Protein AF-A0A7R9MEZ9-F1 (afdb_monomer)

Solvent-accessible surface area (backbone atoms only — not comparable to full-atom values): 17225 Å² total; per-residue (Å²): 57,46,77,60,35,52,43,79,45,82,40,63,26,49,87,88,75,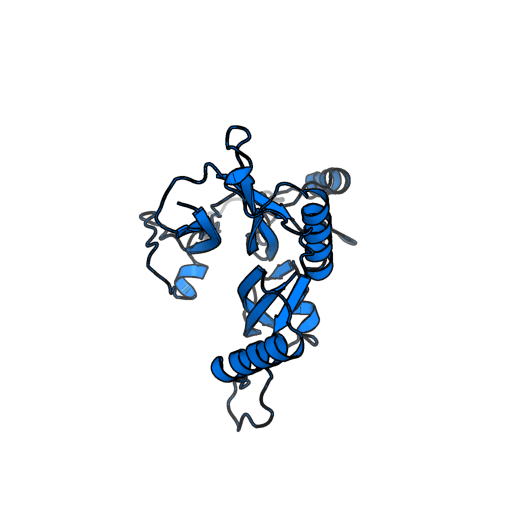70,56,73,69,88,81,64,87,77,77,55,71,68,53,58,71,76,26,28,40,33,53,44,79,49,77,43,61,45,90,62,71,75,64,59,58,46,81,45,78,48,77,50,71,53,48,79,73,49,75,93,44,100,85,54,81,71,39,56,36,38,41,67,59,50,43,47,54,52,18,53,53,52,37,72,52,52,86,59,64,39,85,28,24,61,43,79,45,78,40,68,40,61,59,84,58,49,77,66,54,48,63,58,33,70,76,61,80,59,67,72,56,70,82,84,56,47,64,46,81,65,81,76,78,72,77,76,83,69,91,69,96,68,91,84,77,88,85,78,79,79,83,83,66,58,67,45,37,26,41,39,27,45,36,38,32,33,36,33,71,43,89,90,56,70,73,89,77,54,80,83,82,72,73,70,55,47,54,43,76,51,77,49,69,63,53,75,50,92,76,54,78,88,55,101,55,91,40,56,57,52,71,72,56,50,50,52,51,51,52,52,50,39,70,74,66,67,61,46,76,61,34,70,44,79,49,78,46,77,43,48,79,84,59,91,49,70,67,58,57,70,32,44,23,69,42,72,68,73,75,88,64,60,51,79,44,72,32,39,41,38,29,28,84

Nearest PDB structures (foldseek):
  7ahi-assembly1_5K  TM=1.664E-01  e=7.975E+00  Salmonella enterica subsp. enterica serovar Typhimurium str. LT2

Foldseek 3Di:
DAWQAKDWDKFFADPPPRDTDPPDPDDDPVSVVQGKIFIDIDIDGDPDDDQQKDKDKDKQFWFFDDDPDPPDDTATAWQQRSQQVVLVVLLVPPPFKAWREKDKDWAFQAPPCPPVNVVVCNVVSDDSDDPPDRIDDPPPPPPPPPDDPDDDDDDPDDPPCGGFKIFMIMMTMIIGGDPPDPPVPDDPDDDRDRKDKDKQFFDFDPCPPPDPDTDTDDPVVSVVVVVVVCVVPVWAFSYKDKDKWWDAPPDPDPPCRNGDRMDTPPDPHTDITIMMMTITD

pLDDT: mean 82.74, std 14.93, range [47.31, 98.44]

Radius of gyration: 22.06 Å; Cα contacts (8 Å, |Δi|>4): 437; chains: 1; bounding box: 47×53×74 Å

Structure (mmCIF, N/CA/C/O backbone):
data_AF-A0A7R9MEZ9-F1
#
_entry.id   AF-A0A7R9MEZ9-F1
#
loop_
_atom_site.group_PDB
_atom_site.id
_atom_site.type_symbol
_atom_site.label_atom_id
_atom_site.label_alt_id
_atom_site.label_comp_id
_atom_site.label_asym_id
_atom_site.label_entity_id
_atom_site.label_seq_id
_atom_site.pdbx_PDB_ins_code
_atom_site.Cartn_x
_atom_site.Cartn_y
_atom_site.Cartn_z
_atom_site.occupancy
_atom_site.B_iso_or_equiv
_atom_site.auth_seq_id
_atom_site.auth_comp_id
_atom_site.auth_asym_id
_atom_site.auth_atom_id
_atom_site.pdbx_PDB_model_num
ATOM 1 N N . GLY A 1 1 ? -22.963 -1.885 12.054 1.00 86.81 1 GLY A N 1
ATOM 2 C CA . GLY A 1 1 ? -21.886 -2.737 12.571 1.00 86.81 1 GLY A CA 1
ATOM 3 C C . GLY A 1 1 ? -20.573 -1.989 12.654 1.00 86.81 1 GLY A C 1
ATOM 4 O O . GLY A 1 1 ? -20.500 -0.864 12.167 1.00 86.81 1 GLY A O 1
ATOM 5 N N . ARG A 1 2 ? -19.564 -2.596 13.284 1.00 90.12 2 ARG A N 1
ATOM 6 C CA . ARG A 1 2 ? -18.228 -2.017 13.494 1.00 90.12 2 ARG A CA 1
ATOM 7 C C . ARG A 1 2 ? -17.355 -2.228 12.260 1.00 90.12 2 ARG A C 1
ATOM 9 O O . ARG A 1 2 ? -17.231 -3.360 11.803 1.00 90.12 2 ARG A O 1
ATOM 16 N N . VAL A 1 3 ? -16.711 -1.176 11.754 1.00 94.31 3 VAL A N 1
ATOM 17 C CA . VAL A 1 3 ? -15.758 -1.310 10.634 1.00 94.31 3 VAL A CA 1
ATOM 18 C C . VAL A 1 3 ? -14.508 -2.046 11.116 1.00 94.31 3 VAL A C 1
ATOM 20 O O . VAL A 1 3 ? -13.916 -1.654 12.114 1.00 94.31 3 VAL A O 1
ATOM 23 N N . LEU A 1 4 ? -14.086 -3.101 10.439 1.00 94.19 4 LEU A N 1
ATOM 24 C CA . LEU A 1 4 ? -12.884 -3.866 10.774 1.00 94.19 4 LEU A CA 1
ATOM 25 C C . LEU A 1 4 ? -11.659 -3.335 10.038 1.00 94.19 4 LEU A C 1
ATOM 27 O O . LEU A 1 4 ? -10.639 -3.074 10.664 1.00 94.19 4 LEU A O 1
ATOM 31 N N . SER A 1 5 ? -11.791 -3.156 8.727 1.00 96.38 5 SER A N 1
ATOM 32 C CA . SER A 1 5 ? -10.719 -2.740 7.826 1.00 96.38 5 SER A CA 1
ATOM 33 C C . SER A 1 5 ? -11.318 -2.051 6.602 1.00 96.38 5 SER A C 1
ATOM 35 O O . SER A 1 5 ? -12.484 -2.275 6.260 1.00 96.38 5 SER A O 1
ATOM 37 N N . VAL A 1 6 ? -10.514 -1.224 5.939 1.00 96.81 6 VAL A N 1
ATOM 38 C CA . VAL A 1 6 ? -10.843 -0.605 4.653 1.00 96.81 6 VAL A CA 1
ATOM 39 C C . VAL A 1 6 ? -9.677 -0.822 3.703 1.00 96.81 6 VAL A C 1
ATOM 41 O O . VAL A 1 6 ? -8.536 -0.550 4.051 1.00 96.81 6 VAL A O 1
ATOM 44 N N . GLU A 1 7 ? -9.942 -1.283 2.494 1.00 95.06 7 GLU A N 1
ATOM 45 C CA . GLU A 1 7 ? -8.913 -1.487 1.476 1.00 95.06 7 GLU A CA 1
ATOM 46 C C . GLU A 1 7 ? -9.190 -0.587 0.278 1.00 95.06 7 GLU A C 1
ATOM 48 O O . GLU A 1 7 ? -10.335 -0.453 -0.154 1.00 95.06 7 GLU A O 1
ATOM 53 N N . THR A 1 8 ? -8.140 0.028 -0.265 1.00 94.12 8 THR A N 1
ATOM 54 C CA . THR A 1 8 ? -8.208 0.709 -1.562 1.00 94.12 8 THR A CA 1
ATOM 55 C C . THR A 1 8 ? -7.727 -0.253 -2.636 1.00 94.12 8 THR A C 1
AT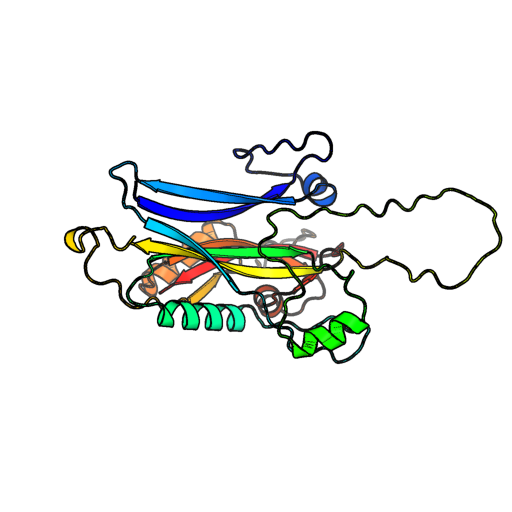OM 57 O O . THR A 1 8 ? -6.576 -0.680 -2.599 1.00 94.12 8 THR A O 1
ATOM 60 N N . VAL A 1 9 ? -8.599 -0.595 -3.584 1.00 91.69 9 VAL A N 1
ATOM 61 C CA . VAL A 1 9 ? -8.308 -1.591 -4.624 1.00 91.69 9 VAL A CA 1
ATOM 62 C C . VAL A 1 9 ? -8.355 -0.926 -6.002 1.00 91.69 9 VAL A C 1
ATOM 64 O O . VAL A 1 9 ? -9.389 -0.349 -6.346 1.00 91.69 9 VAL A O 1
ATOM 67 N N . PRO A 1 10 ? -7.270 -0.982 -6.796 1.00 89.62 10 PRO A N 1
ATOM 68 C CA . PRO A 1 10 ? -7.300 -0.565 -8.193 1.00 89.62 10 PRO A CA 1
ATOM 69 C C . PRO A 1 10 ? -8.041 -1.602 -9.045 1.00 89.62 10 PRO A C 1
ATOM 71 O O . PRO A 1 10 ? -7.698 -2.782 -9.015 1.00 89.62 10 PRO A O 1
ATOM 74 N N . ILE A 1 11 ? -9.011 -1.158 -9.841 1.00 89.94 11 ILE A N 1
ATOM 75 C CA . ILE A 1 11 ? -9.760 -1.985 -10.790 1.00 89.94 11 ILE A CA 1
ATOM 76 C C . ILE A 1 11 ? -9.668 -1.358 -12.189 1.00 89.94 11 ILE A C 1
ATOM 78 O O . ILE A 1 11 ? -9.993 -0.176 -12.346 1.00 89.94 11 ILE A O 1
ATOM 82 N N . PRO A 1 12 ? -9.223 -2.110 -13.214 1.00 87.62 12 PRO A N 1
ATOM 83 C CA . PRO A 1 12 ? -9.308 -1.656 -14.593 1.00 87.62 12 PRO A CA 1
ATOM 84 C C . PRO A 1 12 ? -10.768 -1.603 -15.042 1.00 87.62 12 PRO A C 1
ATOM 86 O O . PRO A 1 12 ? -11.551 -2.510 -14.774 1.00 87.62 12 PRO A O 1
ATOM 89 N N . VAL A 1 13 ? -11.119 -0.547 -15.762 1.00 87.62 13 VAL A N 1
ATOM 90 C CA . VAL A 1 13 ? -12.465 -0.306 -16.277 1.00 87.62 13 VAL A CA 1
ATOM 91 C C . VAL A 1 13 ? -12.468 -0.484 -17.785 1.00 87.62 13 VAL A C 1
ATOM 93 O O . VAL A 1 13 ? -11.689 0.153 -18.494 1.00 87.62 13 VAL A O 1
ATOM 96 N N . GLU A 1 14 ? -13.365 -1.328 -18.282 1.00 82.06 14 GLU A N 1
ATOM 97 C CA . GLU A 1 14 ? -13.564 -1.523 -19.715 1.00 82.06 14 GLU A CA 1
ATOM 98 C C . GLU A 1 14 ? -13.953 -0.198 -20.398 1.00 82.06 14 GLU A C 1
ATOM 100 O O . GLU A 1 14 ? -14.965 0.428 -20.071 1.00 82.06 14 GLU A O 1
ATOM 105 N N . CYS A 1 15 ? -13.144 0.233 -21.375 1.00 71.56 15 CYS A N 1
ATOM 106 C CA . CYS A 1 15 ? -13.249 1.553 -22.011 1.00 71.56 15 CYS A CA 1
ATOM 107 C C . CYS A 1 15 ? -14.615 1.851 -22.656 1.00 71.56 15 CYS A C 1
ATOM 109 O O . CYS A 1 15 ? -14.957 3.019 -22.836 1.00 71.56 15 CYS A O 1
ATOM 111 N N . ASN A 1 16 ? -15.390 0.820 -23.006 1.00 78.88 16 ASN A N 1
ATOM 112 C CA . ASN A 1 16 ? -16.612 0.972 -23.799 1.00 78.88 16 ASN A CA 1
ATOM 113 C C . ASN A 1 16 ? -17.906 0.993 -22.973 1.00 78.88 16 ASN A C 1
ATOM 115 O O . ASN A 1 16 ? -18.894 1.563 -23.430 1.00 78.88 16 ASN A O 1
ATOM 119 N N . ASN A 1 17 ? -17.936 0.379 -21.789 1.00 82.44 17 ASN A N 1
ATOM 120 C CA . ASN A 1 17 ? -19.170 0.199 -21.009 1.00 82.44 17 ASN A CA 1
ATOM 121 C C . ASN A 1 17 ? -19.063 0.694 -19.560 1.00 82.44 17 ASN A C 1
ATOM 123 O O . ASN A 1 17 ? -20.083 0.739 -18.876 1.00 82.44 17 ASN A O 1
ATOM 127 N N . TRP A 1 18 ? -17.866 1.076 -19.100 1.00 82.62 18 TRP A N 1
ATOM 128 C CA . TRP A 1 18 ? -17.624 1.506 -17.723 1.00 82.62 18 TRP A CA 1
ATOM 129 C C . TRP A 1 18 ? -18.103 0.505 -16.661 1.00 82.62 18 TRP A C 1
ATOM 131 O O . TRP A 1 18 ? -18.368 0.889 -15.520 1.00 82.62 18 TRP A O 1
ATOM 141 N N . SER A 1 19 ? -18.226 -0.778 -17.015 1.00 85.38 19 SER A N 1
ATOM 142 C CA . SER A 1 19 ? -18.633 -1.798 -16.059 1.00 85.38 19 SER A CA 1
ATOM 143 C C . SER A 1 19 ? -17.464 -2.158 -15.153 1.00 85.38 19 SER A C 1
ATOM 145 O O . SER A 1 19 ? -16.350 -2.397 -15.620 1.00 85.38 19 SER A O 1
ATOM 147 N N . VAL A 1 20 ? -17.739 -2.207 -13.854 1.00 83.56 20 VAL A N 1
ATOM 148 C CA . VAL A 1 20 ? -16.797 -2.629 -12.819 1.00 83.56 20 VAL A CA 1
ATOM 149 C C . VAL A 1 20 ? -17.354 -3.899 -12.196 1.00 83.56 20 VAL A C 1
ATOM 151 O O . VAL A 1 20 ? -18.405 -3.855 -11.557 1.00 83.56 20 VAL A O 1
ATOM 154 N N . ASP A 1 21 ? -16.661 -5.019 -12.377 1.00 85.94 21 ASP A N 1
ATOM 155 C CA . ASP A 1 21 ? -16.929 -6.238 -11.617 1.00 85.94 21 ASP A CA 1
ATOM 156 C C . ASP A 1 21 ? -16.139 -6.179 -10.301 1.00 85.94 21 ASP A C 1
ATOM 158 O O . ASP A 1 21 ? -14.910 -6.266 -10.287 1.00 85.94 21 ASP A O 1
ATOM 162 N N . THR A 1 22 ? -16.841 -5.976 -9.183 1.00 84.69 22 THR A N 1
ATOM 163 C CA . THR A 1 22 ? -16.229 -5.854 -7.849 1.00 84.69 22 THR A CA 1
ATOM 164 C C . THR A 1 22 ? -15.797 -7.192 -7.249 1.00 84.69 22 THR A C 1
ATOM 166 O O . THR A 1 22 ? -15.030 -7.201 -6.278 1.00 84.69 22 THR A O 1
ATOM 169 N N . GLU A 1 23 ? -16.278 -8.301 -7.816 1.00 83.88 23 GLU A N 1
ATOM 170 C CA . GLU A 1 23 ? -15.948 -9.669 -7.405 1.00 83.88 23 GLU A CA 1
ATOM 171 C C . GLU A 1 23 ? -14.785 -10.245 -8.226 1.00 83.88 23 GLU A C 1
ATOM 173 O O . GLU A 1 23 ? -14.130 -11.206 -7.807 1.00 83.88 23 GLU A O 1
ATOM 178 N N . GLN A 1 24 ? -14.470 -9.633 -9.371 1.00 81.12 24 GLN A N 1
ATOM 179 C CA . GLN A 1 24 ? -13.307 -9.996 -10.164 1.00 81.12 24 GLN A CA 1
ATOM 180 C C . GLN A 1 24 ? -12.014 -9.698 -9.393 1.00 81.12 24 GLN A C 1
ATOM 182 O O . GLN A 1 24 ? -11.733 -8.575 -8.979 1.00 81.12 24 GLN A O 1
ATOM 187 N N . SER A 1 25 ? -11.202 -10.738 -9.209 1.00 71.81 25 SER A N 1
ATOM 188 C CA . SER A 1 25 ? -9.938 -10.691 -8.458 1.0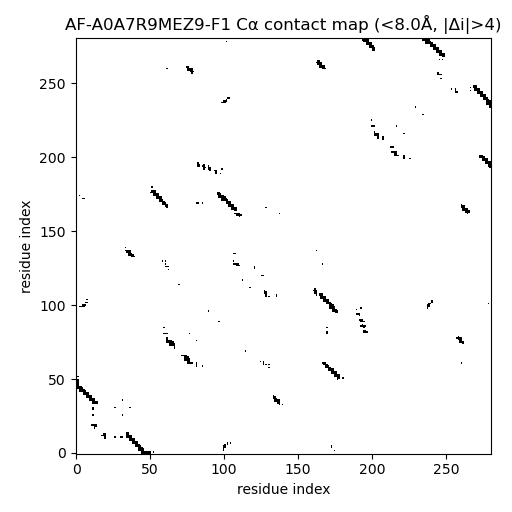0 71.81 25 SER A CA 1
ATOM 189 C C . SER A 1 25 ? -8.698 -10.869 -9.335 1.00 71.81 25 SER A C 1
ATOM 191 O O . SER A 1 25 ? -7.580 -10.919 -8.822 1.00 71.81 25 SER A O 1
ATOM 193 N N . TYR A 1 26 ? -8.878 -10.974 -10.653 1.00 80.44 26 TYR A N 1
ATOM 194 C CA . TYR A 1 26 ? -7.789 -11.120 -11.610 1.00 80.44 26 TYR A CA 1
ATOM 195 C C . TYR A 1 26 ? -8.046 -10.279 -12.856 1.00 80.44 26 TYR A C 1
ATOM 197 O O . TYR A 1 26 ? -9.170 -10.189 -13.346 1.00 80.44 26 TYR A O 1
ATOM 205 N N . TRP A 1 27 ? -6.971 -9.736 -13.416 1.00 77.44 27 TRP A N 1
ATOM 206 C CA . TRP A 1 27 ? -6.995 -9.020 -14.685 1.00 77.44 27 TRP A CA 1
ATOM 207 C C . TRP A 1 27 ? -5.764 -9.412 -15.487 1.00 77.44 27 TRP A C 1
ATOM 209 O O . TRP A 1 27 ? -4.707 -9.668 -14.911 1.00 77.44 27 TRP A O 1
ATOM 219 N N . SER A 1 28 ? -5.894 -9.478 -16.811 1.00 77.88 28 SER A N 1
ATOM 220 C CA . SER A 1 28 ? -4.718 -9.669 -17.660 1.00 77.88 28 SER A CA 1
ATOM 221 C C . SER A 1 28 ? -3.885 -8.386 -17.708 1.00 77.88 28 SER A C 1
ATOM 223 O O . SER A 1 28 ? -4.430 -7.279 -17.666 1.00 77.88 28 SER A O 1
ATOM 225 N N . ASP A 1 29 ? -2.567 -8.522 -17.855 1.00 73.69 29 ASP A N 1
ATOM 226 C CA . ASP A 1 29 ? -1.664 -7.375 -18.019 1.00 73.69 29 ASP A CA 1
ATOM 227 C C . ASP A 1 29 ? -2.064 -6.501 -19.215 1.00 73.69 29 ASP A C 1
ATOM 229 O O . ASP A 1 29 ? -1.912 -5.281 -19.193 1.00 73.69 29 ASP A O 1
ATOM 233 N N . GLU A 1 30 ? -2.601 -7.117 -20.269 1.00 74.69 30 GLU A N 1
ATOM 234 C CA . GLU A 1 30 ? -3.102 -6.412 -21.446 1.00 74.69 30 GLU A CA 1
ATOM 235 C C . GLU A 1 30 ? -4.329 -5.552 -21.117 1.00 74.69 30 GLU A C 1
ATOM 237 O O . GLU A 1 30 ? -4.402 -4.399 -21.547 1.00 74.69 30 GLU A O 1
ATOM 242 N N . HIS A 1 31 ? -5.242 -6.059 -20.277 1.00 69.12 31 HIS A N 1
ATOM 243 C CA . HIS A 1 31 ? -6.373 -5.272 -19.784 1.00 69.12 31 HIS A CA 1
ATOM 244 C C . HIS A 1 31 ? -5.895 -4.088 -18.939 1.00 69.12 31 HIS A C 1
ATOM 246 O O . HIS A 1 31 ? -6.362 -2.974 -19.143 1.00 69.12 31 HIS A O 1
ATOM 252 N N . GLN A 1 32 ? -4.917 -4.271 -18.049 1.00 71.44 32 GLN A N 1
ATOM 253 C CA . GLN A 1 32 ? -4.374 -3.152 -17.266 1.00 71.44 32 GLN A CA 1
ATOM 254 C C . GLN A 1 32 ? -3.651 -2.111 -18.132 1.00 71.44 32 GLN A C 1
ATOM 256 O O . GLN A 1 32 ? -3.651 -0.919 -17.821 1.00 71.44 32 GLN A O 1
ATOM 261 N N . LYS A 1 33 ? -3.013 -2.537 -19.229 1.00 72.19 33 LYS A N 1
ATOM 262 C CA . LYS A 1 33 ? -2.247 -1.634 -20.095 1.00 72.19 33 LYS A CA 1
ATOM 263 C C . LYS A 1 33 ? -3.122 -0.690 -20.907 1.00 72.19 33 LYS A C 1
ATOM 265 O O . LYS A 1 33 ? -2.654 0.415 -21.165 1.00 72.19 33 LYS A O 1
ATOM 270 N N . ASN A 1 34 ? -4.330 -1.085 -21.288 1.00 72.81 34 ASN A N 1
ATOM 271 C CA . ASN A 1 34 ? -5.147 -0.309 -22.229 1.00 72.81 34 ASN A CA 1
ATOM 272 C C . ASN A 1 34 ? -6.376 0.343 -21.594 1.00 72.81 34 ASN A C 1
ATOM 274 O O . ASN A 1 34 ? -7.019 1.169 -22.242 1.00 72.81 34 ASN A O 1
ATOM 278 N N . ASN A 1 35 ? -6.685 -0.009 -20.347 1.00 79.69 35 ASN A N 1
ATOM 279 C CA . ASN A 1 35 ? -7.896 0.434 -19.678 1.00 79.69 35 ASN A CA 1
ATOM 280 C C . ASN A 1 35 ? -7.639 1.586 -18.710 1.00 79.69 35 ASN A C 1
ATOM 282 O O . ASN A 1 35 ? -6.544 1.770 -18.171 1.00 79.69 35 ASN A O 1
ATOM 286 N N . ASN A 1 36 ? -8.700 2.351 -18.470 1.00 86.06 36 ASN A N 1
ATOM 287 C CA . ASN A 1 36 ? -8.728 3.310 -17.379 1.00 86.06 36 ASN A CA 1
ATOM 288 C C . ASN A 1 36 ? -8.702 2.569 -16.043 1.00 86.06 36 ASN A C 1
ATOM 290 O O . ASN A 1 36 ? -9.172 1.438 -15.949 1.00 86.06 36 ASN A O 1
ATOM 294 N N . MET A 1 37 ? -8.195 3.217 -15.001 1.00 86.62 37 MET A N 1
ATOM 295 C CA . MET A 1 37 ? -8.161 2.638 -13.659 1.00 86.62 37 MET A CA 1
ATOM 296 C C . MET A 1 37 ? -9.102 3.411 -12.741 1.00 86.62 37 MET A C 1
ATOM 298 O O . MET A 1 37 ? -9.056 4.644 -12.689 1.00 86.62 37 MET A O 1
ATOM 302 N N . VAL A 1 38 ? -9.932 2.684 -11.994 1.00 90.25 38 VAL A N 1
ATOM 303 C CA . VAL A 1 38 ? -10.729 3.216 -10.887 1.00 90.25 38 VAL A CA 1
ATOM 304 C C . VAL A 1 38 ? -10.237 2.608 -9.584 1.00 90.25 38 VAL A C 1
ATOM 306 O O . VAL A 1 38 ? -9.957 1.419 -9.505 1.00 90.25 38 VAL A O 1
ATOM 309 N N . PHE A 1 39 ? -10.143 3.423 -8.544 1.00 91.44 39 PHE A N 1
ATOM 310 C CA . PHE A 1 39 ? -9.906 2.962 -7.188 1.00 91.44 39 PHE A CA 1
ATOM 311 C C . PHE A 1 39 ? -11.246 2.790 -6.487 1.00 91.44 39 PHE A C 1
ATOM 313 O O . PHE A 1 39 ? -12.031 3.734 -6.409 1.00 91.44 39 PHE A O 1
ATOM 320 N N . ILE A 1 40 ? -11.507 1.597 -5.962 1.00 93.06 40 ILE A N 1
ATOM 321 C CA . ILE A 1 40 ? -12.669 1.338 -5.110 1.00 93.06 40 ILE A CA 1
ATOM 322 C C . ILE A 1 40 ? -12.241 1.229 -3.648 1.00 93.06 40 ILE A C 1
ATOM 324 O O . ILE A 1 40 ? -11.085 0.924 -3.348 1.00 93.06 40 ILE A O 1
ATOM 328 N N . LEU A 1 41 ? -13.188 1.448 -2.737 1.00 94.62 41 LEU A N 1
ATOM 329 C CA . LEU A 1 41 ? -13.012 1.169 -1.315 1.00 94.62 41 LEU A CA 1
ATOM 330 C C . LEU A 1 41 ? -13.788 -0.093 -0.950 1.00 94.62 41 LEU A C 1
ATOM 332 O O . LEU A 1 41 ? -15.008 -0.137 -1.107 1.00 94.62 41 LEU A O 1
ATOM 336 N N . ARG A 1 42 ? -13.092 -1.102 -0.427 1.00 94.62 42 ARG A N 1
ATOM 337 C CA . ARG A 1 42 ? -13.708 -2.303 0.138 1.00 94.62 42 ARG A CA 1
ATOM 338 C C . ARG A 1 42 ? -13.729 -2.181 1.656 1.00 94.62 42 ARG A C 1
ATOM 340 O O . ARG A 1 42 ? -12.682 -2.046 2.281 1.00 94.62 42 ARG A O 1
ATOM 347 N N . ILE A 1 43 ? -14.923 -2.204 2.242 1.00 95.69 43 ILE A N 1
ATOM 348 C CA . ILE A 1 43 ? -15.126 -2.034 3.684 1.00 95.69 43 ILE A CA 1
ATOM 349 C C . ILE A 1 43 ? -15.520 -3.380 4.282 1.00 95.69 43 ILE A C 1
ATOM 351 O O . ILE A 1 43 ? -16.567 -3.932 3.950 1.00 95.69 43 ILE A O 1
ATOM 355 N N . TYR A 1 44 ? -14.705 -3.879 5.204 1.00 95.75 44 TYR A N 1
ATOM 356 C CA . TYR A 1 44 ? -15.010 -5.074 5.985 1.00 95.75 44 TYR A CA 1
ATOM 357 C C . TYR A 1 44 ? -15.597 -4.638 7.321 1.00 95.75 44 TYR A C 1
ATOM 359 O O . TYR A 1 44 ? -15.050 -3.745 7.968 1.00 95.75 44 TYR A O 1
ATOM 367 N N . PHE A 1 45 ? -16.701 -5.242 7.753 1.00 95.62 45 PHE A N 1
ATOM 368 C CA . PHE A 1 45 ? -17.372 -4.863 8.994 1.00 95.62 45 PHE A CA 1
ATOM 369 C C . PHE A 1 45 ? -18.057 -6.055 9.663 1.00 95.62 45 PHE A C 1
ATOM 371 O O . PHE A 1 45 ? -18.416 -7.035 9.015 1.00 95.62 45 PHE A O 1
ATOM 378 N N . GLU A 1 46 ? -18.256 -5.953 10.974 1.00 93.81 46 GLU A N 1
ATOM 379 C CA . GLU A 1 46 ? -19.013 -6.934 11.754 1.00 93.81 46 GLU A CA 1
ATOM 380 C C . GLU A 1 46 ? -20.503 -6.603 11.713 1.00 93.81 46 GLU A C 1
ATOM 382 O O . GLU A 1 46 ? -20.901 -5.456 11.948 1.00 93.81 46 GLU A O 1
ATOM 387 N N . TYR A 1 47 ? -21.347 -7.606 11.470 1.00 94.88 47 TYR A N 1
ATOM 388 C CA . TYR A 1 47 ? -22.791 -7.461 11.639 1.00 94.88 47 TYR A CA 1
ATOM 389 C C . TYR A 1 47 ? -23.137 -7.221 13.112 1.00 94.88 47 TYR A C 1
ATOM 391 O O . TYR A 1 47 ? -22.604 -7.869 14.007 1.00 94.88 47 TYR A O 1
ATOM 399 N N . GLY A 1 48 ? -24.042 -6.278 13.363 1.00 91.31 48 GLY A N 1
ATOM 400 C CA . GLY A 1 48 ? -24.455 -5.899 14.711 1.00 91.31 48 GLY A CA 1
ATOM 401 C C . GLY A 1 48 ? -24.851 -4.430 14.800 1.00 91.31 48 GLY A C 1
ATOM 402 O O . GLY A 1 48 ? -25.009 -3.749 13.778 1.00 91.31 48 GLY A O 1
ATOM 403 N N . ASN A 1 49 ? -24.975 -3.942 16.035 1.00 88.62 49 ASN A N 1
ATOM 404 C CA . ASN A 1 49 ? -25.381 -2.569 16.326 1.00 88.62 49 ASN A CA 1
ATOM 405 C C . ASN A 1 49 ? -24.478 -1.540 15.623 1.00 88.62 49 ASN A C 1
ATOM 407 O O . ASN A 1 49 ? -23.286 -1.754 15.379 1.00 88.62 49 ASN A O 1
ATOM 411 N N . THR A 1 50 ? -25.067 -0.409 15.250 1.00 86.31 50 THR A N 1
ATOM 412 C CA . THR A 1 50 ? -24.344 0.694 14.611 1.00 86.31 50 THR A CA 1
ATOM 413 C C . THR A 1 50 ? -23.435 1.373 15.628 1.00 86.31 50 THR A C 1
ATOM 415 O O . THR A 1 50 ? -23.917 1.890 16.629 1.00 86.31 50 THR A O 1
ATOM 418 N N . THR A 1 51 ? -22.129 1.408 15.352 1.00 84.75 51 THR A N 1
ATOM 419 C CA . THR A 1 51 ? -21.119 2.013 16.237 1.00 84.75 51 THR A CA 1
ATOM 420 C C . THR A 1 51 ? -21.014 3.533 16.100 1.00 84.75 51 THR A C 1
ATOM 422 O O . THR A 1 51 ? -20.248 4.144 16.834 1.00 84.75 51 THR A O 1
ATOM 425 N N . ARG A 1 52 ? -21.789 4.146 15.184 1.00 88.50 52 ARG A N 1
ATOM 426 C CA . ARG A 1 52 ? -21.766 5.589 14.858 1.00 88.50 52 ARG A CA 1
ATOM 427 C C . ARG A 1 52 ? -20.332 6.121 14.741 1.00 88.50 52 ARG A C 1
ATOM 429 O O . ARG A 1 52 ? -19.969 7.128 15.337 1.00 88.50 52 ARG A O 1
ATOM 436 N N . GLU A 1 53 ? -19.505 5.394 14.000 1.00 89.69 53 GLU A N 1
ATOM 437 C CA . GLU A 1 53 ? -18.139 5.803 13.691 1.00 89.69 53 GLU A CA 1
ATOM 438 C C . GLU A 1 53 ? -18.124 6.544 12.352 1.00 89.69 53 GLU A C 1
ATOM 440 O O . GLU A 1 53 ? -18.773 6.125 11.391 1.00 89.69 53 GLU A O 1
ATOM 445 N N . GLN A 1 54 ? -17.365 7.630 12.285 1.00 93.00 54 GLN A N 1
ATOM 446 C CA . GLN A 1 54 ? -17.048 8.326 11.051 1.00 93.00 54 GLN A CA 1
ATOM 447 C C . GLN A 1 54 ? -15.766 7.732 10.466 1.00 93.00 54 GLN A C 1
ATOM 449 O O . GLN A 1 54 ? -14.728 7.710 11.127 1.00 93.00 54 GLN A O 1
ATOM 454 N N . LEU A 1 55 ? -15.847 7.236 9.233 1.00 95.25 55 LEU A N 1
ATOM 455 C CA . LEU A 1 55 ? -14.681 6.796 8.476 1.00 95.25 55 LEU A CA 1
ATOM 456 C C . LEU A 1 55 ? -13.957 8.019 7.900 1.00 95.25 55 LEU A C 1
ATOM 458 O O . LEU A 1 55 ? -14.565 8.833 7.207 1.00 95.25 55 LEU A O 1
ATOM 462 N N . GLU A 1 56 ? -12.657 8.111 8.149 1.00 96.12 56 GLU A N 1
ATOM 463 C CA . GLU A 1 56 ? -11.759 9.117 7.589 1.00 96.12 56 GLU A CA 1
ATOM 464 C C . GLU A 1 56 ? -10.666 8.420 6.770 1.00 96.12 56 GLU A C 1
ATOM 466 O O . GLU A 1 56 ? -10.112 7.396 7.179 1.00 96.12 56 GLU A O 1
ATOM 471 N N . ILE A 1 57 ? -10.369 8.980 5.597 1.00 96.75 57 ILE A N 1
ATOM 472 C CA . ILE A 1 57 ? -9.302 8.526 4.702 1.00 96.75 57 ILE A CA 1
ATOM 473 C C . ILE A 1 57 ? -8.274 9.647 4.602 1.00 96.75 57 ILE A C 1
ATOM 475 O O . ILE A 1 57 ? -8.623 10.774 4.251 1.00 96.75 57 ILE A O 1
ATOM 479 N N . ILE A 1 58 ? -7.021 9.335 4.921 1.00 97.31 58 ILE A N 1
ATOM 480 C CA . ILE A 1 58 ? -5.934 10.309 5.022 1.00 97.31 58 ILE A CA 1
ATOM 481 C C . ILE A 1 58 ? -4.795 9.873 4.110 1.00 97.31 58 ILE A C 1
ATOM 483 O O . ILE A 1 58 ? -4.253 8.779 4.263 1.00 97.31 58 ILE A O 1
ATOM 487 N N . ASP A 1 59 ? -4.415 10.749 3.185 1.00 97.19 59 ASP A N 1
ATOM 488 C CA . ASP A 1 59 ? -3.370 10.476 2.205 1.00 97.19 59 ASP A CA 1
ATOM 489 C C . ASP A 1 59 ? -2.069 11.196 2.557 1.00 97.19 59 ASP A C 1
ATOM 491 O O . ASP A 1 59 ? -2.023 12.410 2.761 1.00 97.19 59 ASP A O 1
ATOM 495 N N . PHE A 1 60 ? -0.981 10.438 2.560 1.00 96.94 60 PHE A N 1
ATOM 496 C CA . PHE A 1 60 ? 0.380 10.920 2.706 1.00 96.94 60 PHE A CA 1
ATOM 497 C C . PHE A 1 60 ? 1.070 10.790 1.360 1.00 96.94 60 PHE A C 1
ATOM 499 O O . PHE A 1 60 ? 1.547 9.717 0.991 1.00 96.94 60 PHE A O 1
ATOM 506 N N . ILE A 1 61 ? 1.125 11.901 0.632 1.00 95.50 61 ILE A N 1
ATOM 507 C CA . ILE A 1 61 ? 1.795 11.988 -0.665 1.00 95.50 61 ILE A CA 1
ATOM 508 C C . ILE A 1 61 ? 3.289 12.276 -0.435 1.00 95.50 61 ILE A C 1
ATOM 510 O O . ILE A 1 61 ? 3.594 13.155 0.382 1.00 95.50 61 ILE A O 1
ATOM 514 N N . PRO A 1 62 ? 4.218 11.567 -1.106 1.00 95.06 62 PRO A N 1
ATOM 515 C CA . PRO A 1 62 ? 5.651 11.834 -1.011 1.00 95.06 62 PRO A CA 1
ATOM 516 C C . PRO A 1 62 ? 5.991 13.277 -1.374 1.00 95.06 62 PRO A C 1
ATOM 518 O O . PRO A 1 62 ? 5.523 13.801 -2.387 1.00 95.06 62 PRO A O 1
ATOM 521 N N . ARG A 1 63 ? 6.850 13.909 -0.574 1.00 92.44 63 ARG A N 1
ATOM 522 C CA . ARG A 1 63 ? 7.395 15.237 -0.898 1.00 92.44 63 ARG A CA 1
ATOM 523 C C . ARG A 1 63 ? 8.444 15.126 -2.003 1.00 92.44 63 ARG A C 1
ATOM 525 O O . ARG A 1 63 ? 9.229 14.182 -2.005 1.00 92.44 63 ARG A O 1
ATOM 532 N N . VAL A 1 64 ? 8.498 16.095 -2.912 1.00 89.12 64 VAL A N 1
ATOM 533 C CA . VAL A 1 64 ? 9.643 16.236 -3.827 1.00 89.12 64 VAL A CA 1
ATOM 534 C C . VAL A 1 64 ? 10.833 16.723 -2.998 1.00 89.12 64 VAL A C 1
ATOM 536 O O . VAL A 1 64 ? 10.707 17.709 -2.276 1.00 89.12 64 VAL A O 1
ATOM 539 N N . GLN A 1 65 ? 11.960 16.016 -3.045 1.00 84.25 65 GLN A N 1
ATOM 540 C CA . GLN A 1 65 ? 13.172 16.388 -2.310 1.00 84.25 65 GLN A CA 1
ATOM 541 C C . GLN A 1 65 ? 14.079 17.276 -3.152 1.00 84.25 65 GLN A C 1
ATOM 543 O O . GLN A 1 65 ? 14.529 18.319 -2.685 1.00 84.25 65 GLN A O 1
ATOM 548 N N . ILE A 1 66 ? 14.380 16.836 -4.374 1.00 78.56 66 ILE A N 1
ATOM 549 C CA . ILE A 1 66 ? 15.401 17.448 -5.220 1.00 78.56 66 ILE A CA 1
ATOM 550 C C . ILE A 1 66 ? 14.973 17.348 -6.688 1.00 78.56 66 ILE A C 1
ATOM 552 O O . ILE A 1 66 ? 14.559 16.284 -7.159 1.00 78.56 66 ILE A O 1
ATOM 556 N N . TRP A 1 67 ? 15.105 18.465 -7.406 1.00 74.94 67 TRP A N 1
ATOM 557 C CA . TRP A 1 67 ? 14.986 18.550 -8.860 1.00 74.94 67 TRP A CA 1
ATOM 558 C C . TRP A 1 67 ? 16.170 19.370 -9.392 1.00 74.94 67 TRP A C 1
ATOM 560 O O . TRP A 1 67 ? 16.065 20.577 -9.597 1.00 74.94 67 TRP A O 1
ATOM 570 N N . ASP A 1 68 ? 17.312 18.713 -9.605 1.00 74.31 68 ASP A N 1
ATOM 571 C CA . ASP A 1 68 ? 18.572 19.403 -9.932 1.00 74.31 68 ASP A CA 1
ATOM 572 C C . ASP A 1 68 ? 18.676 19.874 -11.392 1.00 74.31 68 ASP A C 1
ATOM 574 O O . ASP A 1 68 ? 19.479 20.752 -11.704 1.00 74.31 68 ASP A 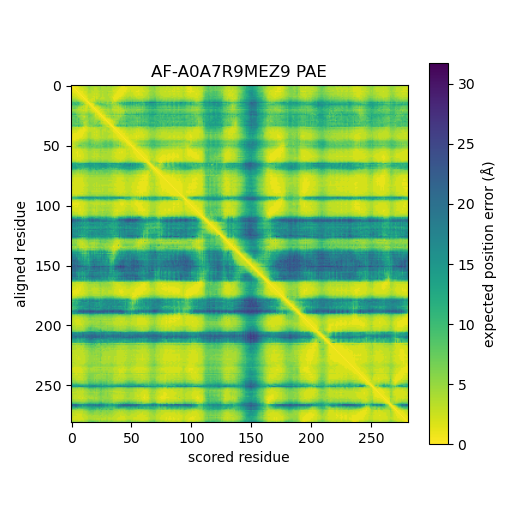O 1
ATOM 578 N N . ALA A 1 69 ? 17.877 19.319 -12.313 1.00 76.50 69 ALA A N 1
ATOM 579 C CA . ALA A 1 69 ? 17.903 19.716 -13.722 1.00 76.50 69 ALA A CA 1
ATOM 580 C C . ALA A 1 69 ? 16.543 19.521 -14.412 1.00 76.50 69 ALA A C 1
ATOM 582 O O . ALA A 1 69 ? 15.889 18.517 -14.149 1.00 76.50 69 ALA A O 1
ATOM 583 N N . PRO A 1 70 ? 16.132 20.381 -15.367 1.00 68.50 70 PRO A N 1
ATOM 584 C CA . PRO A 1 70 ? 14.841 20.277 -16.069 1.00 68.50 70 PRO A CA 1
ATOM 585 C C . PRO A 1 70 ? 14.553 18.928 -16.748 1.00 68.50 70 PRO A C 1
ATOM 587 O O . PRO A 1 70 ? 13.396 18.609 -16.988 1.00 68.50 70 PRO A O 1
ATOM 590 N N . LEU A 1 71 ? 15.595 18.149 -17.056 1.00 77.25 71 LEU A N 1
ATOM 591 C CA . LEU A 1 71 ? 15.498 16.825 -17.682 1.00 77.25 71 LEU A CA 1
ATOM 592 C C . LEU A 1 71 ? 15.772 15.667 -16.708 1.00 77.25 71 LEU A C 1
ATOM 594 O O . LEU A 1 71 ? 15.705 14.507 -17.108 1.00 77.25 71 LEU A O 1
ATOM 598 N N . ALA A 1 72 ? 16.123 15.958 -15.453 1.00 80.12 72 ALA A N 1
ATOM 599 C CA . ALA A 1 72 ? 16.326 14.931 -14.443 1.00 80.12 72 ALA A CA 1
ATOM 600 C C . ALA A 1 72 ? 14.980 14.415 -13.930 1.00 80.12 72 ALA A C 1
ATOM 602 O O . ALA A 1 72 ? 14.016 15.166 -13.783 1.00 80.12 72 ALA A O 1
ATOM 603 N N . VAL A 1 73 ? 14.939 13.121 -13.621 1.00 81.62 73 VAL A N 1
ATOM 604 C CA . VAL A 1 73 ? 13.793 12.521 -12.941 1.00 81.62 73 VAL A CA 1
ATOM 605 C C . VAL A 1 73 ? 13.723 13.100 -11.519 1.00 81.62 73 VAL A C 1
ATOM 607 O O . VAL A 1 73 ? 14.733 13.045 -10.813 1.00 81.62 73 VAL A O 1
ATOM 610 N N . PRO A 1 74 ? 12.573 13.647 -11.081 1.00 84.06 74 PRO A N 1
ATOM 611 C CA . PRO A 1 74 ? 12.430 14.176 -9.730 1.00 84.06 74 PRO A CA 1
ATOM 612 C C . PRO A 1 74 ? 12.704 13.108 -8.672 1.00 84.06 74 PRO A C 1
ATOM 614 O O . PRO A 1 74 ? 12.227 11.973 -8.769 1.00 84.06 74 PRO A O 1
ATOM 617 N N . ILE A 1 75 ? 13.434 13.495 -7.628 1.00 88.56 75 ILE A N 1
ATOM 618 C CA . ILE A 1 75 ? 13.673 12.644 -6.464 1.00 88.56 75 ILE A CA 1
ATOM 619 C C . ILE A 1 75 ? 12.573 12.920 -5.444 1.00 88.56 75 ILE A C 1
ATOM 621 O O . ILE A 1 75 ? 12.391 14.056 -5.002 1.00 88.56 75 ILE A O 1
ATOM 625 N N . TYR A 1 76 ? 11.845 11.876 -5.062 1.00 92.38 76 TYR A N 1
ATOM 626 C CA . TYR A 1 76 ? 10.788 11.940 -4.057 1.00 92.38 76 TYR A CA 1
ATOM 627 C C . TYR A 1 76 ? 11.250 11.367 -2.716 1.00 92.38 76 TYR A C 1
ATOM 629 O O . TYR A 1 76 ? 12.164 10.548 -2.650 1.00 92.38 76 TYR A O 1
ATOM 637 N N . GLU A 1 77 ? 10.566 11.781 -1.650 1.00 95.00 77 GLU A N 1
ATOM 638 C CA . GLU A 1 77 ? 10.645 11.206 -0.310 1.00 95.00 77 GLU A CA 1
ATOM 639 C C . GLU A 1 77 ? 10.555 9.675 -0.370 1.00 95.00 77 GLU A C 1
ATOM 641 O O . GLU A 1 77 ? 9.691 9.110 -1.050 1.00 95.00 77 GLU A O 1
ATOM 646 N N . SER A 1 78 ? 11.448 9.004 0.356 1.00 96.06 78 SER A N 1
ATOM 647 C CA . SER A 1 78 ? 11.437 7.550 0.452 1.00 96.06 78 SER A CA 1
ATOM 648 C C . SER A 1 78 ? 10.197 7.039 1.186 1.00 96.06 78 SER A C 1
ATOM 650 O O . SER A 1 78 ? 9.604 7.733 2.014 1.00 96.06 78 SER A O 1
ATOM 652 N N . PHE A 1 79 ? 9.820 5.790 0.928 1.00 96.94 79 PHE A N 1
ATOM 653 C CA . PHE A 1 79 ? 8.694 5.133 1.584 1.00 96.94 79 PHE A CA 1
ATOM 654 C C . PHE A 1 79 ? 8.874 5.082 3.105 1.00 96.94 79 PHE A C 1
ATOM 656 O O . PHE A 1 79 ? 7.933 5.347 3.846 1.00 96.94 79 PHE A O 1
ATOM 663 N N . SER A 1 80 ? 10.084 4.789 3.579 1.00 97.44 80 SER A N 1
ATOM 664 C CA . SER A 1 80 ? 10.444 4.804 4.999 1.00 97.44 80 SER A CA 1
ATOM 665 C C . SER A 1 80 ? 10.210 6.170 5.660 1.00 97.44 80 SER A C 1
ATOM 667 O O . SER A 1 80 ? 9.642 6.238 6.753 1.00 97.44 80 SER A O 1
ATOM 669 N N . SER A 1 81 ? 10.588 7.259 4.984 1.00 97.44 81 SER A N 1
ATOM 670 C CA . SER A 1 81 ? 10.380 8.631 5.471 1.00 97.44 81 SER A CA 1
ATOM 671 C C . SER A 1 81 ? 8.894 9.008 5.461 1.00 97.44 81 SER A C 1
ATOM 673 O O . SER A 1 81 ? 8.381 9.548 6.446 1.00 97.44 81 SER A O 1
ATOM 675 N N . LEU A 1 82 ? 8.182 8.627 4.395 1.00 97.50 82 LEU A N 1
ATOM 676 C CA . LEU A 1 82 ? 6.736 8.805 4.252 1.00 97.50 82 LEU A CA 1
ATOM 677 C C . LEU A 1 82 ? 5.958 8.082 5.359 1.00 97.50 82 LEU A C 1
ATOM 679 O O . LEU A 1 82 ? 5.060 8.655 5.979 1.00 97.50 82 LEU A O 1
ATOM 683 N N . LEU A 1 83 ? 6.337 6.832 5.633 1.00 98.12 83 LEU A N 1
ATOM 684 C CA . LEU A 1 83 ? 5.767 6.012 6.693 1.00 98.12 83 LEU A CA 1
ATOM 685 C C . LEU A 1 83 ? 6.008 6.650 8.058 1.00 98.12 83 LEU A C 1
ATOM 687 O O . LEU A 1 83 ? 5.059 6.802 8.826 1.00 98.12 83 LEU A O 1
ATOM 691 N N . LYS A 1 84 ? 7.241 7.086 8.337 1.00 98.00 84 LYS A N 1
ATOM 692 C CA . LYS A 1 84 ? 7.560 7.784 9.584 1.00 98.00 84 LYS A CA 1
ATOM 693 C C . LYS A 1 84 ? 6.665 9.009 9.781 1.00 98.00 84 LYS A C 1
ATOM 695 O O . LYS A 1 84 ? 6.071 9.162 10.845 1.00 98.00 84 LYS A O 1
ATOM 700 N N . ARG A 1 85 ? 6.508 9.840 8.749 1.00 97.75 85 ARG A N 1
ATOM 701 C CA . ARG A 1 85 ? 5.633 11.019 8.799 1.00 97.75 85 ARG A CA 1
ATOM 702 C C . ARG A 1 85 ? 4.169 10.650 9.051 1.00 97.75 85 ARG A C 1
ATOM 704 O O . ARG A 1 85 ? 3.493 11.343 9.805 1.00 97.75 85 ARG A O 1
ATOM 711 N N . SER A 1 86 ? 3.690 9.558 8.457 1.00 97.38 86 SER A N 1
ATOM 712 C CA . SER A 1 86 ? 2.334 9.056 8.711 1.00 97.38 86 SER A CA 1
ATOM 713 C C . SER A 1 86 ? 2.151 8.521 10.135 1.00 97.38 86 SER A C 1
ATOM 715 O O . SER A 1 86 ? 1.109 8.752 10.745 1.00 97.38 86 SER A O 1
ATOM 717 N N . SER A 1 87 ? 3.183 7.889 10.703 1.00 97.31 87 SER A N 1
ATOM 718 C CA . SER A 1 87 ? 3.186 7.454 12.101 1.00 97.31 87 SER A CA 1
ATOM 719 C C . SER A 1 87 ? 3.179 8.624 13.072 1.00 97.31 87 SER A C 1
ATOM 721 O O . SER A 1 87 ? 2.484 8.548 14.081 1.00 97.31 87 SER A O 1
ATOM 723 N N . ASP A 1 88 ? 3.979 9.657 12.807 1.00 96.75 88 ASP A N 1
ATOM 724 C CA . ASP A 1 88 ? 4.044 10.840 13.664 1.00 96.75 88 ASP A CA 1
ATOM 725 C C . ASP A 1 88 ? 2.670 11.538 13.666 1.00 96.75 88 ASP A C 1
ATOM 727 O O . ASP A 1 88 ? 2.113 11.782 14.732 1.00 96.75 88 ASP A O 1
ATOM 731 N N . TRP A 1 89 ? 2.041 11.702 12.491 1.00 96.31 89 TRP A N 1
ATOM 732 C CA . TRP A 1 89 ? 0.671 12.220 12.398 1.00 96.31 89 TRP A CA 1
ATOM 733 C C . TRP A 1 89 ? -0.332 11.374 13.189 1.00 96.31 89 TRP A C 1
ATOM 735 O O . TRP A 1 89 ? -1.108 11.929 13.959 1.00 96.31 89 TRP A O 1
ATOM 745 N N . LEU A 1 90 ? -0.312 10.043 13.033 1.00 95.19 90 LEU A N 1
ATOM 746 C CA . LEU A 1 90 ? -1.254 9.147 13.714 1.00 95.19 90 LEU A CA 1
ATOM 747 C C . LEU A 1 90 ? -1.128 9.239 15.241 1.00 95.19 90 LEU A C 1
ATOM 749 O O . LEU A 1 90 ? -2.141 9.223 15.941 1.00 95.19 90 LEU A O 1
ATOM 753 N N . ARG A 1 91 ? 0.103 9.373 15.746 1.00 93.75 91 ARG A N 1
ATOM 754 C CA . ARG A 1 91 ? 0.386 9.561 17.172 1.00 93.75 91 ARG A CA 1
ATOM 755 C C . ARG A 1 91 ? -0.205 10.867 17.697 1.00 93.75 91 ARG A C 1
ATOM 757 O O . ARG A 1 91 ? -0.805 10.862 18.769 1.00 93.75 91 ARG A O 1
ATOM 764 N N . ASP A 1 92 ? -0.089 11.944 16.925 1.00 93.81 92 ASP A N 1
ATOM 765 C CA . ASP A 1 92 ? -0.604 13.268 17.291 1.00 93.81 92 ASP A CA 1
ATOM 766 C C . ASP A 1 92 ? -2.143 13.331 17.317 1.00 93.81 92 ASP A C 1
ATOM 768 O O . ASP A 1 92 ? -2.712 14.247 17.905 1.00 93.81 92 ASP A O 1
ATOM 772 N N . GLN A 1 93 ? -2.836 12.363 16.702 1.00 91.75 93 GLN A N 1
ATOM 773 C CA . GLN A 1 93 ? -4.302 12.279 16.732 1.00 91.75 93 GLN A CA 1
ATOM 774 C C . GLN A 1 93 ? -4.867 11.498 17.937 1.00 91.75 93 GLN A C 1
ATOM 776 O O . GLN A 1 93 ? -6.086 11.322 18.041 1.00 91.75 93 GLN A O 1
ATOM 781 N N . ALA A 1 94 ? -4.023 10.971 18.828 1.00 79.75 94 ALA A N 1
ATOM 782 C CA . ALA A 1 94 ? -4.471 10.250 20.019 1.00 79.75 94 ALA A CA 1
ATOM 783 C C . ALA A 1 94 ? -4.857 11.216 21.165 1.00 79.75 94 ALA A C 1
ATOM 785 O O . ALA A 1 94 ? -4.207 12.249 21.323 1.00 79.75 94 ALA A O 1
ATOM 786 N N . PRO A 1 95 ? -5.850 10.884 22.018 1.00 75.81 95 PRO A N 1
ATOM 787 C CA . PRO A 1 95 ? -6.736 9.719 21.981 1.00 75.81 95 PRO A CA 1
ATOM 788 C C . PRO A 1 95 ? -8.032 10.031 21.210 1.00 75.81 95 PRO A C 1
ATOM 790 O O . PRO A 1 95 ? -8.760 10.955 21.552 1.00 75.81 95 PRO A O 1
ATOM 793 N N . GLY A 1 96 ? -8.368 9.254 20.178 1.00 83.12 96 GLY A N 1
ATOM 794 C CA . GLY A 1 96 ? -9.647 9.456 19.477 1.00 83.12 96 GLY A CA 1
ATOM 795 C C . GLY A 1 96 ? -9.776 8.755 18.133 1.00 83.12 96 GLY A C 1
ATOM 796 O O . GLY A 1 96 ? -10.888 8.453 17.705 1.00 83.12 96 GLY A O 1
ATOM 797 N N . LEU A 1 97 ? -8.655 8.431 17.488 1.00 90.44 97 LEU A N 1
ATOM 798 C CA . LEU A 1 97 ? -8.670 7.684 16.237 1.00 90.44 97 LEU A CA 1
ATOM 799 C C . LEU A 1 97 ? -8.457 6.189 16.445 1.00 90.44 97 LEU A C 1
ATOM 801 O O . LEU A 1 97 ? -7.586 5.734 17.187 1.00 90.44 97 LEU A O 1
ATOM 805 N N . ARG A 1 98 ? -9.255 5.407 15.727 1.00 92.38 98 ARG A N 1
ATOM 806 C CA . ARG A 1 98 ? -9.083 3.971 15.575 1.00 92.38 98 ARG A CA 1
ATOM 807 C C . ARG A 1 98 ? -8.441 3.696 14.230 1.00 92.38 98 ARG A C 1
ATOM 809 O O . ARG A 1 98 ? -9.088 3.864 13.203 1.00 92.38 98 ARG A O 1
ATOM 816 N N . PHE A 1 99 ? -7.203 3.229 14.239 1.00 95.12 99 PHE A N 1
ATOM 817 C CA . PHE A 1 99 ? -6.572 2.722 13.027 1.00 95.12 99 PHE A CA 1
ATOM 818 C C . PHE A 1 99 ? -7.388 1.553 12.443 1.00 95.12 99 PHE A C 1
ATOM 820 O O . PHE A 1 99 ? -7.823 0.670 13.191 1.00 95.12 99 PHE A O 1
ATOM 827 N N . LEU A 1 100 ? -7.622 1.569 11.127 1.00 96.06 100 LEU A N 1
ATOM 828 C CA . LEU A 1 100 ? -8.304 0.498 10.391 1.00 96.06 100 LEU A CA 1
ATOM 829 C C . LEU A 1 100 ? -7.342 -0.211 9.446 1.00 96.06 100 LEU A C 1
ATOM 831 O O . LEU A 1 100 ? -7.291 -1.436 9.422 1.00 96.06 100 LEU A O 1
ATOM 835 N N . SER A 1 101 ? -6.595 0.558 8.656 1.00 97.44 101 SER A N 1
ATOM 836 C CA . SER A 1 101 ? -5.678 0.012 7.663 1.00 97.44 101 SER A CA 1
ATOM 837 C C . SER A 1 101 ? -4.670 1.050 7.183 1.00 97.44 101 SER A C 1
ATOM 839 O O . SER A 1 101 ? -4.852 2.262 7.331 1.00 97.44 101 SER A O 1
ATOM 841 N N . CYS A 1 102 ? -3.598 0.537 6.586 1.00 97.75 102 CYS A N 1
ATOM 842 C CA . CYS A 1 102 ? -2.631 1.301 5.820 1.00 97.75 102 CYS A CA 1
ATOM 843 C C . CYS A 1 102 ? -2.480 0.603 4.470 1.00 97.75 102 CYS A C 1
ATOM 845 O O . CYS A 1 102 ? -2.274 -0.610 4.417 1.00 97.75 102 CYS A O 1
ATOM 847 N N . THR A 1 103 ? -2.622 1.355 3.388 1.00 96.88 103 THR A N 1
ATOM 848 C CA . THR A 1 103 ? -2.535 0.831 2.025 1.00 96.88 103 THR A CA 1
ATOM 849 C C . THR A 1 103 ? -1.636 1.725 1.200 1.00 96.88 103 THR A C 1
ATOM 851 O O . THR A 1 103 ? -1.582 2.942 1.390 1.00 96.88 103 THR A O 1
ATOM 854 N N . THR A 1 104 ? -0.929 1.116 0.265 1.00 96.25 104 THR A N 1
ATOM 855 C CA . THR A 1 104 ? -0.116 1.820 -0.704 1.00 96.25 104 THR A CA 1
ATOM 856 C C . THR A 1 104 ? -0.919 2.020 -1.983 1.00 96.25 104 THR A C 1
ATOM 858 O O . THR A 1 104 ? -1.479 1.072 -2.526 1.00 96.25 104 THR A O 1
ATOM 861 N N . VAL A 1 105 ? -0.947 3.243 -2.505 1.00 94.56 105 VAL A N 1
ATOM 862 C CA . VAL A 1 105 ? -1.679 3.568 -3.735 1.00 94.56 105 VAL A CA 1
ATOM 863 C C . VAL A 1 105 ? -0.714 4.120 -4.777 1.00 94.56 105 VAL A C 1
ATOM 865 O O . VAL A 1 105 ? 0.006 5.079 -4.508 1.00 94.56 105 VAL A O 1
ATOM 868 N N . ASP A 1 106 ? -0.701 3.513 -5.964 1.00 92.25 106 ASP A N 1
ATOM 869 C CA . ASP A 1 106 ? 0.052 3.995 -7.125 1.00 92.25 106 ASP A CA 1
ATOM 870 C C . ASP A 1 106 ? -0.853 4.914 -7.963 1.00 92.25 106 ASP A C 1
ATOM 872 O O . ASP A 1 106 ? -1.868 4.466 -8.490 1.00 92.25 106 ASP A O 1
ATOM 876 N N . ALA A 1 107 ? -0.486 6.183 -8.134 1.00 90.06 107 ALA A N 1
ATOM 877 C CA . ALA A 1 107 ? -1.205 7.128 -8.989 1.00 90.06 107 ALA A CA 1
ATOM 878 C C . ALA A 1 107 ? -0.294 7.665 -10.103 1.00 90.06 107 ALA A C 1
ATOM 880 O O . ALA A 1 107 ? 0.869 7.979 -9.837 1.00 90.06 107 ALA A O 1
ATOM 881 N N . PRO A 1 108 ? -0.775 7.784 -11.354 1.00 87.31 108 PRO A N 1
ATOM 882 C CA . PRO A 1 108 ? 0.007 8.384 -12.428 1.00 87.31 108 PRO A CA 1
ATOM 883 C C . PRO A 1 108 ? 0.309 9.853 -12.116 1.00 87.31 108 PRO A C 1
ATOM 885 O O . PRO A 1 108 ? -0.527 10.573 -11.565 1.00 87.31 108 PRO A O 1
ATOM 888 N N . ILE A 1 109 ? 1.518 10.288 -12.467 1.00 85.56 109 ILE A N 1
ATOM 889 C CA . ILE A 1 109 ? 1.923 11.688 -12.337 1.00 85.56 109 ILE A CA 1
ATOM 890 C C . ILE A 1 109 ? 1.405 12.444 -13.556 1.00 85.56 109 ILE A C 1
ATOM 892 O O . ILE A 1 109 ? 1.740 12.101 -14.689 1.00 85.56 109 ILE A O 1
ATOM 896 N N . ASP A 1 110 ? 0.606 13.482 -13.323 1.00 76.62 110 ASP A N 1
ATOM 897 C CA . ASP A 1 110 ? 0.168 14.369 -14.394 1.00 76.62 110 ASP A CA 1
ATOM 898 C C . ASP A 1 110 ? 1.280 15.382 -14.701 1.00 76.62 110 ASP A C 1
ATOM 900 O O . ASP A 1 110 ? 1.473 16.363 -13.984 1.00 76.62 110 ASP A O 1
ATOM 904 N N . TYR A 1 111 ? 2.053 15.127 -15.758 1.00 65.38 111 TYR A N 1
ATOM 905 C CA . TYR A 1 111 ? 3.102 16.042 -16.223 1.00 65.38 111 TYR A CA 1
ATOM 906 C C . TYR A 1 111 ? 2.560 17.220 -17.045 1.00 65.38 111 TYR A C 1
ATOM 908 O O . TYR A 1 111 ? 3.352 18.039 -17.507 1.00 65.38 111 TYR A O 1
ATOM 916 N N . ALA A 1 112 ? 1.238 17.354 -17.230 1.00 54.94 112 ALA A N 1
ATOM 917 C CA . ALA A 1 112 ? 0.661 18.519 -17.908 1.00 54.94 112 ALA A CA 1
ATOM 918 C C . ALA A 1 112 ? 0.885 19.841 -17.140 1.00 54.94 112 ALA A C 1
ATOM 920 O O . ALA A 1 112 ? 0.572 20.919 -17.648 1.00 54.94 112 ALA A O 1
ATOM 921 N N . PHE A 1 113 ? 1.470 19.781 -15.941 1.00 51.97 113 PHE A N 1
ATOM 922 C CA . PHE A 1 113 ? 2.030 20.934 -15.251 1.00 51.97 113 PHE A CA 1
ATOM 923 C C . PHE A 1 113 ? 3.248 21.474 -16.016 1.00 51.97 113 PHE A C 1
ATOM 925 O O . PHE A 1 113 ? 4.361 20.964 -15.899 1.00 51.97 113 PHE A O 1
ATOM 932 N N . ASN A 1 114 ? 3.030 22.535 -16.803 1.00 52.62 114 ASN A N 1
ATOM 933 C CA . ASN A 1 114 ? 4.072 23.344 -17.446 1.00 52.62 114 ASN A CA 1
ATOM 934 C C . ASN A 1 114 ? 5.286 23.539 -16.520 1.00 52.62 114 ASN A C 1
ATOM 936 O O . ASN A 1 114 ? 5.117 23.803 -15.329 1.00 52.62 114 ASN A O 1
ATOM 940 N N . ALA A 1 115 ? 6.506 23.510 -17.065 1.00 56.84 115 ALA A N 1
ATOM 941 C CA . ALA A 1 115 ? 7.748 23.724 -16.308 1.00 56.84 115 ALA A CA 1
ATOM 942 C C . ALA A 1 115 ? 7.737 25.004 -15.436 1.00 56.84 115 ALA A C 1
ATOM 944 O O . ALA A 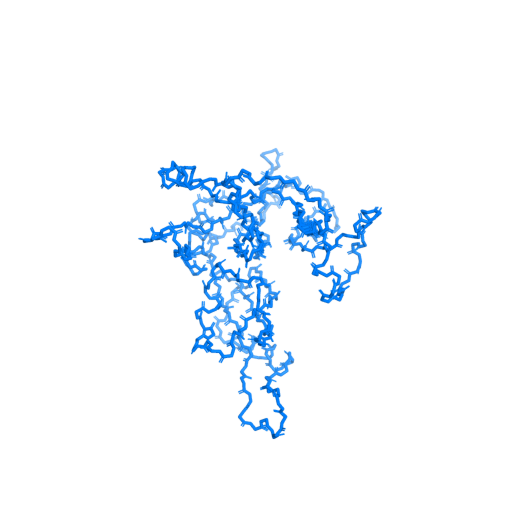1 115 ? 8.427 25.075 -14.422 1.00 56.84 115 ALA A O 1
ATOM 945 N N . GLU A 1 116 ? 6.932 26.004 -15.804 1.00 59.41 116 GLU A N 1
ATOM 946 C CA . GLU A 1 116 ? 6.684 27.215 -15.010 1.00 59.41 116 GLU A CA 1
ATOM 947 C C . GLU A 1 116 ? 5.827 26.953 -13.762 1.00 59.41 116 GLU A C 1
ATOM 949 O O . GLU A 1 116 ? 6.186 27.382 -12.669 1.00 59.41 116 GLU A O 1
ATOM 954 N N . SER A 1 117 ? 4.765 26.154 -13.879 1.00 57.72 117 SER A N 1
ATOM 955 C CA . SER A 1 117 ? 3.936 25.746 -12.737 1.00 57.72 117 SER A CA 1
ATOM 956 C C . SER A 1 117 ? 4.680 24.833 -11.756 1.00 57.72 117 SER A C 1
ATOM 958 O O . SER A 1 117 ? 4.373 24.833 -10.569 1.00 57.72 117 SER A O 1
ATOM 960 N N . ILE A 1 118 ? 5.703 24.096 -12.208 1.00 58.06 118 ILE A N 1
ATOM 961 C CA . ILE A 1 118 ? 6.591 23.329 -11.317 1.00 58.06 118 ILE A CA 1
ATOM 962 C C . ILE A 1 118 ? 7.443 24.279 -10.462 1.00 58.06 118 ILE A C 1
ATOM 964 O O . ILE A 1 118 ? 7.613 24.036 -9.269 1.00 58.06 118 ILE A O 1
ATOM 968 N N . LYS A 1 119 ? 7.931 25.392 -11.029 1.00 62.28 119 LYS A N 1
ATOM 969 C CA . LYS A 1 119 ? 8.708 26.398 -10.282 1.00 62.28 119 LYS A CA 1
ATOM 970 C C . LYS A 1 119 ? 7.876 27.103 -9.213 1.00 62.28 119 LYS A C 1
ATOM 972 O O . LYS A 1 119 ? 8.383 27.329 -8.118 1.00 62.28 119 LYS A O 1
ATOM 977 N N . GLU A 1 120 ? 6.613 27.411 -9.500 1.00 60.50 120 GLU A N 1
ATOM 978 C CA . GLU A 1 120 ? 5.699 27.971 -8.495 1.00 60.50 120 GLU A CA 1
ATOM 979 C C . GLU A 1 120 ? 5.291 26.927 -7.442 1.00 60.50 120 GLU A C 1
ATOM 981 O O . GLU A 1 120 ? 5.238 27.244 -6.252 1.00 60.50 120 GLU A O 1
ATOM 986 N N . ASN A 1 121 ? 5.095 25.664 -7.843 1.00 55.06 121 ASN A N 1
ATOM 987 C CA . ASN A 1 121 ? 4.699 24.594 -6.923 1.00 55.06 121 ASN A CA 1
ATOM 988 C C . ASN A 1 121 ? 5.821 24.087 -6.005 1.00 55.06 121 ASN A C 1
ATOM 990 O O . ASN A 1 121 ? 5.540 23.597 -4.910 1.00 55.06 121 ASN A O 1
ATOM 994 N N . LEU A 1 122 ? 7.091 24.250 -6.390 1.00 58.53 122 LEU A N 1
ATOM 995 C CA . LEU A 1 122 ? 8.233 23.956 -5.513 1.00 58.53 122 LEU A CA 1
ATOM 996 C C . LEU A 1 122 ? 8.188 24.776 -4.213 1.00 58.53 122 LEU A C 1
ATOM 998 O O . LEU A 1 122 ? 8.636 24.297 -3.175 1.00 58.53 122 LEU A O 1
ATOM 1002 N N . ASN A 1 123 ? 7.585 25.969 -4.244 1.00 56.41 123 ASN A N 1
ATOM 1003 C CA . ASN A 1 123 ? 7.405 26.805 -3.058 1.00 56.41 123 ASN A CA 1
ATOM 1004 C C . ASN A 1 123 ? 6.111 26.495 -2.286 1.00 56.41 123 ASN A C 1
ATOM 1006 O O . ASN A 1 123 ? 6.013 26.837 -1.108 1.00 56.41 123 ASN A O 1
ATOM 1010 N N . SER A 1 124 ? 5.113 25.859 -2.911 1.00 57.22 124 SER A N 1
ATOM 1011 C CA . SER A 1 124 ? 3.783 25.669 -2.314 1.00 57.22 124 SER A CA 1
ATOM 1012 C C . SER A 1 124 ? 3.604 24.337 -1.572 1.00 57.22 124 SER A C 1
ATOM 1014 O O . SER A 1 124 ? 2.538 24.110 -1.002 1.00 57.22 124 SER A O 1
ATOM 1016 N N . ASN A 1 125 ? 4.614 23.452 -1.529 1.00 56.34 125 ASN A N 1
ATOM 1017 C CA . ASN A 1 125 ? 4.482 22.072 -1.020 1.00 56.34 125 ASN A CA 1
ATOM 1018 C C . ASN A 1 125 ? 3.314 21.290 -1.668 1.00 56.34 125 ASN A C 1
ATOM 1020 O O . ASN A 1 125 ? 2.863 20.280 -1.120 1.00 56.34 125 ASN A O 1
ATOM 1024 N N . GLN A 1 126 ? 2.794 21.752 -2.808 1.00 57.94 126 GLN A N 1
ATOM 1025 C CA . GLN A 1 126 ? 1.597 21.193 -3.418 1.00 57.94 126 GLN A CA 1
ATOM 1026 C C . GLN A 1 126 ? 1.984 19.979 -4.269 1.00 57.94 126 GLN A C 1
ATOM 1028 O O . GLN A 1 126 ? 2.913 20.025 -5.075 1.00 57.94 126 GLN A O 1
ATOM 1033 N N . SER A 1 127 ? 1.317 18.850 -4.035 1.00 60.41 127 SER A N 1
ATOM 1034 C CA . SER A 1 127 ? 1.649 17.580 -4.677 1.00 60.41 127 SER A CA 1
ATOM 1035 C C . SER A 1 127 ? 1.331 17.584 -6.170 1.00 60.41 127 SER A C 1
ATOM 1037 O O . SER A 1 127 ? 0.286 18.071 -6.590 1.00 60.41 127 SER A O 1
ATOM 1039 N N . SER A 1 128 ? 2.168 16.915 -6.970 1.00 70.12 128 SER A N 1
ATOM 1040 C CA . SER A 1 128 ? 1.933 16.698 -8.407 1.00 70.12 128 SER A CA 1
ATOM 1041 C C . SER A 1 128 ? 0.812 15.689 -8.708 1.00 70.12 128 SER A C 1
ATOM 1043 O O . SER A 1 128 ? 0.618 15.288 -9.853 1.00 70.12 128 SER A O 1
ATOM 1045 N N . ILE A 1 129 ? 0.099 15.228 -7.677 1.00 81.25 129 ILE A N 1
ATOM 1046 C CA . ILE A 1 129 ? -0.972 14.238 -7.756 1.00 81.25 129 ILE A CA 1
ATOM 1047 C C . ILE A 1 129 ? -2.153 14.721 -6.930 1.00 81.25 129 ILE A C 1
ATOM 1049 O O . ILE A 1 129 ? -1.987 15.183 -5.800 1.00 81.25 129 ILE A O 1
ATOM 1053 N N . ASP A 1 130 ? -3.348 14.543 -7.488 1.00 83.94 130 ASP A N 1
ATOM 1054 C CA . ASP A 1 130 ? -4.602 14.614 -6.750 1.00 83.94 130 ASP A CA 1
ATOM 1055 C C . ASP A 1 130 ? -4.939 13.220 -6.212 1.00 83.94 130 ASP A C 1
ATOM 1057 O O . ASP A 1 130 ? -5.477 12.377 -6.932 1.00 83.94 130 ASP A O 1
ATOM 1061 N N . SER A 1 131 ? -4.570 12.950 -4.957 1.00 86.88 131 SER A N 1
ATOM 1062 C CA . SER A 1 131 ? -4.790 11.644 -4.319 1.00 86.88 131 SER A CA 1
ATOM 1063 C C . SER A 1 131 ? -6.273 11.340 -4.079 1.00 86.88 131 SER A C 1
ATOM 1065 O O . SER A 1 131 ? -6.656 10.184 -3.904 1.00 86.88 131 SER A O 1
ATOM 1067 N N . ARG A 1 132 ? -7.132 12.367 -4.119 1.00 87.44 132 ARG A N 1
ATOM 1068 C CA . ARG A 1 132 ? -8.587 12.225 -3.985 1.00 87.44 132 ARG A CA 1
ATOM 1069 C C . ARG A 1 132 ? -9.240 11.725 -5.268 1.00 87.44 132 ARG A C 1
ATOM 1071 O O . ARG A 1 132 ? -10.398 11.308 -5.230 1.00 87.44 132 ARG A O 1
ATOM 1078 N N . LYS A 1 133 ? -8.528 11.755 -6.401 1.00 87.38 133 LYS A N 1
ATOM 1079 C CA . LYS A 1 133 ? -9.022 11.138 -7.630 1.00 87.38 133 LYS A CA 1
ATOM 1080 C C . LYS A 1 133 ? -9.089 9.634 -7.428 1.00 87.38 133 LYS A C 1
ATOM 1082 O O . LYS A 1 133 ? -8.092 8.962 -7.207 1.00 87.38 133 LYS A O 1
ATOM 1087 N N . MET A 1 134 ? -10.297 9.114 -7.568 1.00 84.38 134 MET A N 1
ATOM 1088 C CA . MET A 1 134 ? -10.558 7.679 -7.616 1.00 84.38 134 MET A CA 1
ATOM 1089 C C . MET A 1 134 ? -10.572 7.166 -9.059 1.00 84.38 134 MET A C 1
ATOM 1091 O O . MET A 1 134 ? -10.904 6.014 -9.292 1.00 84.38 134 MET A O 1
ATOM 1095 N N . PHE A 1 135 ? -10.232 8.012 -10.034 1.00 85.81 135 PHE A N 1
ATOM 1096 C CA . PHE A 1 135 ? -10.244 7.693 -11.454 1.00 85.81 135 PHE A CA 1
ATOM 1097 C C . PHE A 1 135 ? -9.022 8.290 -12.144 1.00 85.81 135 PHE A C 1
ATOM 1099 O O . PHE A 1 135 ? -8.731 9.480 -11.986 1.00 85.81 135 PHE A O 1
ATOM 1106 N N . TYR A 1 136 ? -8.367 7.471 -12.962 1.00 81.88 136 TYR A N 1
ATOM 1107 C CA . TYR A 1 136 ? -7.271 7.896 -13.815 1.00 81.88 136 TYR A CA 1
ATOM 1108 C C . TYR A 1 136 ? -7.495 7.377 -15.234 1.00 81.88 136 TYR A C 1
ATOM 1110 O O . TYR A 1 136 ? -7.530 6.169 -15.481 1.00 81.88 136 TYR A O 1
ATOM 1118 N N . SER A 1 137 ? -7.652 8.324 -16.161 1.00 78.50 137 SER A N 1
ATOM 1119 C CA . SER A 1 137 ? -7.726 8.038 -17.589 1.00 78.50 137 SER A CA 1
ATOM 1120 C C . SER A 1 137 ? -6.328 7.779 -18.118 1.00 78.50 137 SER A C 1
ATOM 1122 O O . SER A 1 137 ? -5.441 8.623 -17.959 1.00 78.50 137 SER A O 1
ATOM 1124 N N . LYS A 1 138 ? -6.129 6.648 -18.790 1.00 73.69 138 LYS A N 1
ATOM 1125 C CA . LYS A 1 138 ? -4.905 6.444 -19.555 1.00 73.69 138 LYS A CA 1
ATOM 1126 C C . LYS A 1 138 ? -5.127 7.086 -20.917 1.00 73.69 138 LYS A C 1
ATOM 1128 O O . LYS A 1 138 ? -5.774 6.511 -21.785 1.00 73.69 138 LYS A O 1
ATOM 1133 N N . ASN A 1 139 ? -4.648 8.318 -21.090 1.00 62.97 139 ASN A N 1
ATOM 1134 C CA . ASN A 1 139 ? -4.732 8.985 -22.387 1.00 62.97 139 ASN A CA 1
ATOM 1135 C C . ASN A 1 139 ? -3.928 8.171 -23.406 1.00 62.97 139 ASN A C 1
ATOM 1137 O O . ASN A 1 139 ? -2.700 8.259 -23.451 1.00 62.97 139 ASN A O 1
ATOM 1141 N N . ASN A 1 140 ? -4.627 7.380 -24.220 1.00 54.69 140 ASN A N 1
ATOM 1142 C CA . ASN A 1 140 ? -4.063 6.809 -25.427 1.00 54.69 140 ASN A CA 1
ATOM 1143 C C . ASN A 1 140 ? -3.808 7.986 -26.360 1.00 54.69 140 ASN A C 1
ATOM 1145 O O . ASN A 1 140 ? -4.713 8.470 -27.039 1.00 54.69 140 ASN A O 1
ATOM 1149 N N . SER A 1 141 ? -2.575 8.482 -26.371 1.00 55.16 141 SER A N 1
ATOM 1150 C CA . SER A 1 141 ? -2.066 9.311 -27.451 1.00 55.16 141 SER A CA 1
ATOM 1151 C C . SER A 1 141 ? -2.004 8.439 -28.705 1.00 55.16 141 SER A C 1
ATOM 1153 O O . SER A 1 141 ? -0.940 8.022 -29.152 1.00 55.16 141 SER A O 1
ATOM 1155 N N . THR A 1 142 ? -3.168 8.118 -29.274 1.00 51.66 142 THR A N 1
ATOM 1156 C CA . THR A 1 142 ? -3.265 7.627 -30.641 1.00 51.66 142 THR A CA 1
ATOM 1157 C C . THR A 1 142 ? -2.656 8.710 -31.505 1.00 51.66 142 THR A C 1
ATOM 1159 O O . THR A 1 142 ? -3.264 9.752 -31.755 1.00 51.66 142 THR A O 1
ATOM 1162 N N . SER A 1 143 ? -1.409 8.474 -31.896 1.00 52.56 143 SER A N 1
ATOM 1163 C CA . SER A 1 143 ? -0.712 9.164 -32.959 1.00 52.56 143 SER A CA 1
ATOM 1164 C C . SER A 1 143 ? -1.567 9.020 -34.210 1.00 52.56 143 SER A C 1
ATOM 1166 O O . SER A 1 143 ? -1.461 8.054 -34.962 1.00 52.56 143 SER A O 1
ATOM 1168 N N . ALA A 1 144 ? -2.481 9.971 -34.397 1.00 48.47 144 ALA A N 1
ATOM 1169 C CA . ALA A 1 144 ? -3.244 10.116 -35.616 1.00 48.47 144 ALA A CA 1
ATOM 1170 C C . ALA A 1 144 ? -2.234 10.378 -36.737 1.00 48.47 144 ALA A C 1
ATOM 1172 O O . ALA A 1 144 ? -1.824 11.508 -36.991 1.00 48.47 144 ALA A O 1
ATOM 1173 N N . THR A 1 145 ? -1.802 9.306 -37.391 1.00 52.00 145 THR A N 1
ATOM 1174 C CA . THR A 1 145 ? -1.039 9.299 -38.637 1.00 52.00 145 THR A CA 1
ATOM 1175 C C . THR A 1 145 ? -1.989 9.680 -39.774 1.00 52.00 145 THR A C 1
ATOM 1177 O O . THR A 1 145 ? -2.212 8.942 -40.725 1.00 52.00 145 THR A O 1
ATOM 1180 N N . GLY A 1 146 ? -2.609 10.855 -39.652 1.00 53.50 146 GLY A N 1
ATOM 1181 C CA . GLY A 1 146 ? -3.352 11.499 -40.723 1.00 53.50 146 GLY A CA 1
ATOM 1182 C C . GLY A 1 146 ? -2.364 12.240 -41.610 1.00 53.50 146 GLY A C 1
ATOM 1183 O O . GLY A 1 146 ? -1.947 13.352 -41.284 1.00 53.50 146 GLY A O 1
ATOM 1184 N N . ALA A 1 147 ? -1.964 11.610 -42.713 1.00 53.81 147 ALA A N 1
ATOM 1185 C CA . ALA A 1 147 ? -1.170 12.224 -43.767 1.00 53.81 147 ALA A CA 1
ATOM 1186 C C . ALA A 1 147 ? -1.877 13.488 -44.286 1.00 53.81 147 ALA A C 1
ATOM 1188 O O . ALA A 1 147 ? -2.791 13.414 -45.101 1.00 53.81 147 ALA A O 1
ATOM 1189 N N . THR A 1 148 ? -1.458 14.655 -43.799 1.00 52.78 148 THR A N 1
ATOM 1190 C CA . THR A 1 148 ? -1.905 15.948 -44.321 1.00 52.78 148 THR A CA 1
ATOM 1191 C C . THR A 1 148 ? -0.662 16.736 -44.700 1.00 52.78 148 THR A C 1
ATOM 1193 O O . THR A 1 148 ? 0.073 17.230 -43.849 1.00 52.78 148 THR A O 1
ATOM 1196 N N . THR A 1 149 ? -0.385 16.786 -45.999 1.00 60.44 149 THR A N 1
ATOM 1197 C CA . THR A 1 149 ? 0.677 17.587 -46.609 1.00 60.44 149 THR A CA 1
ATOM 1198 C C . THR A 1 149 ? 0.306 19.067 -46.501 1.00 60.44 149 THR A C 1
ATOM 1200 O O . THR A 1 149 ? -0.420 19.588 -47.345 1.00 60.44 149 THR A O 1
ATOM 1203 N N . GLY A 1 150 ? 0.760 19.739 -45.444 1.00 67.19 150 GLY A N 1
ATOM 1204 C CA . GLY A 1 150 ? 0.598 21.181 -45.247 1.00 67.19 150 GLY A CA 1
ATOM 1205 C C . GLY A 1 150 ? 1.877 21.808 -44.673 1.00 67.19 150 GLY A C 1
ATOM 1206 O O . GLY A 1 150 ? 2.573 21.139 -43.907 1.00 67.19 150 GLY A O 1
ATOM 1207 N N . PRO A 1 151 ? 2.228 23.050 -45.060 1.00 60.81 151 PRO A N 1
ATOM 1208 C CA . PRO A 1 151 ? 3.498 23.672 -44.702 1.00 60.81 151 PRO A CA 1
ATOM 1209 C C . PRO A 1 151 ? 3.592 23.977 -43.201 1.00 60.81 151 PRO A C 1
ATOM 1211 O O . PRO A 1 151 ? 2.653 24.452 -42.566 1.00 60.81 151 PRO A O 1
ATOM 1214 N N . SER A 1 152 ? 4.766 23.663 -42.666 1.00 50.91 152 SER A N 1
ATOM 1215 C CA . SER A 1 152 ? 5.167 23.606 -41.263 1.00 50.91 152 SER A CA 1
ATOM 1216 C C . SER A 1 152 ? 5.189 24.960 -40.549 1.00 50.91 152 SER A C 1
ATOM 1218 O O . SER A 1 152 ? 5.970 25.838 -40.918 1.00 50.91 152 SER A O 1
ATOM 1220 N N . THR A 1 153 ? 4.444 25.078 -39.450 1.00 56.69 153 THR A N 1
ATOM 1221 C CA . THR A 1 153 ? 4.791 25.978 -38.341 1.00 56.69 153 THR A CA 1
ATOM 1222 C C . THR A 1 153 ? 5.636 25.212 -37.313 1.00 56.69 153 THR A C 1
ATOM 1224 O O . THR A 1 153 ? 5.273 24.087 -36.955 1.00 56.69 153 THR A O 1
ATOM 1227 N N . PRO A 1 154 ? 6.775 25.763 -36.856 1.00 56.03 154 PRO A N 1
ATOM 1228 C CA . PRO A 1 154 ? 7.554 25.171 -35.778 1.00 56.03 154 PRO A CA 1
ATOM 1229 C C . PRO A 1 154 ? 6.872 25.457 -34.429 1.00 56.03 154 PRO A C 1
ATOM 1231 O O . PRO A 1 154 ? 6.063 26.374 -34.322 1.00 56.03 154 PRO A O 1
ATOM 1234 N N . ASP A 1 155 ? 7.211 24.663 -33.415 1.00 47.31 155 ASP A N 1
ATOM 1235 C CA . ASP A 1 155 ? 6.865 24.850 -31.993 1.00 47.31 155 ASP A CA 1
ATOM 1236 C C . ASP A 1 155 ? 5.572 24.194 -31.478 1.00 47.31 155 ASP A C 1
ATOM 1238 O O . ASP A 1 155 ? 4.888 24.709 -30.595 1.00 47.31 155 ASP A O 1
ATOM 1242 N N . LYS A 1 156 ? 5.277 22.968 -31.928 1.00 52.66 156 LYS A N 1
ATOM 1243 C CA . LYS A 1 156 ? 4.501 22.031 -31.095 1.00 52.66 156 LYS A CA 1
ATOM 1244 C C . LYS A 1 156 ? 5.460 21.209 -30.235 1.00 52.66 156 LYS A C 1
ATOM 1246 O O . LYS A 1 156 ? 6.078 20.263 -30.714 1.00 52.66 156 LYS A O 1
ATOM 1251 N N . VAL A 1 157 ? 5.585 21.594 -28.965 1.00 52.69 157 VAL A N 1
ATOM 1252 C CA . VAL A 1 157 ? 6.277 20.819 -27.923 1.00 52.69 157 VAL A CA 1
ATOM 1253 C C . VAL A 1 157 ? 5.688 19.406 -27.896 1.00 52.69 157 VAL A C 1
ATOM 1255 O O . VAL A 1 157 ? 4.478 19.240 -27.758 1.00 52.69 157 VAL A O 1
ATOM 1258 N N . ASN A 1 158 ? 6.536 18.392 -28.075 1.00 48.84 158 ASN A N 1
ATOM 1259 C CA . ASN A 1 158 ? 6.136 16.988 -28.131 1.00 48.84 158 ASN A CA 1
ATOM 1260 C C . ASN A 1 158 ? 5.494 16.536 -26.799 1.00 48.84 158 ASN A C 1
ATOM 1262 O O . ASN A 1 158 ? 6.203 16.469 -25.795 1.00 48.84 158 ASN A O 1
ATOM 1266 N N . PRO A 1 159 ? 4.207 16.139 -26.764 1.00 53.16 159 PRO A N 1
ATOM 1267 C CA . PRO A 1 159 ? 3.523 15.672 -25.549 1.00 53.16 159 PRO A CA 1
ATOM 1268 C C . PRO A 1 159 ? 3.879 14.217 -25.162 1.00 53.16 159 PRO A C 1
ATOM 1270 O O . PRO A 1 159 ? 3.050 13.482 -24.636 1.00 53.16 159 PRO A O 1
ATOM 1273 N N . LEU A 1 160 ? 5.101 13.762 -25.453 1.00 51.66 160 LEU A N 1
ATOM 1274 C CA . LEU A 1 160 ? 5.443 12.335 -25.538 1.00 51.66 160 LEU A CA 1
ATOM 1275 C C . LEU A 1 160 ? 5.760 11.624 -24.205 1.00 51.66 160 LEU A C 1
ATOM 1277 O O . LEU A 1 160 ? 5.997 10.424 -24.238 1.00 51.66 160 LEU A O 1
ATOM 1281 N N . LEU A 1 161 ? 5.734 12.295 -23.046 1.00 55.06 161 LEU A N 1
ATOM 1282 C CA . LEU A 1 161 ? 6.179 11.695 -21.767 1.00 55.06 161 LEU A CA 1
ATOM 1283 C C . LEU A 1 161 ? 5.093 11.578 -20.680 1.00 55.06 161 LEU A C 1
ATOM 1285 O O . LEU A 1 161 ? 5.386 11.192 -19.550 1.00 55.06 161 LEU A O 1
ATOM 1289 N N . THR A 1 162 ? 3.830 11.889 -20.976 1.00 57.31 162 THR A N 1
ATOM 1290 C CA . THR A 1 162 ? 2.821 12.172 -19.934 1.00 57.31 162 THR A CA 1
ATOM 1291 C C . THR A 1 162 ? 2.317 10.979 -19.109 1.00 57.31 162 THR A C 1
ATOM 1293 O O . THR A 1 162 ? 1.500 11.195 -18.229 1.00 57.31 162 THR A O 1
ATOM 1296 N N . ASN A 1 163 ? 2.808 9.748 -19.298 1.00 64.38 163 ASN A N 1
ATOM 1297 C CA . ASN A 1 163 ? 2.342 8.569 -18.541 1.00 64.38 163 ASN A CA 1
ATOM 1298 C C . ASN A 1 163 ? 3.460 7.602 -18.104 1.00 64.38 163 ASN A C 1
ATOM 1300 O O . ASN A 1 163 ? 3.188 6.463 -17.713 1.00 64.38 163 ASN A O 1
ATOM 1304 N N . GLU A 1 164 ? 4.727 8.013 -18.171 1.00 79.06 164 GLU A N 1
ATOM 1305 C CA . GLU A 1 164 ? 5.847 7.098 -17.908 1.00 79.06 164 GLU A CA 1
ATOM 1306 C C . GLU A 1 164 ? 6.077 6.793 -16.430 1.00 79.06 164 GLU A C 1
ATOM 1308 O O . GLU A 1 164 ? 6.760 5.818 -16.119 1.00 79.06 164 GLU A O 1
ATOM 1313 N N . PHE A 1 165 ? 5.497 7.572 -15.517 1.00 86.25 165 PHE A N 1
ATOM 1314 C CA . PHE A 1 165 ? 5.737 7.427 -14.088 1.00 86.25 165 PHE A CA 1
ATOM 1315 C C . PHE A 1 165 ? 4.444 7.445 -13.275 1.00 86.25 165 PHE A C 1
ATOM 1317 O O . PHE A 1 165 ? 3.496 8.175 -13.566 1.00 86.25 165 PHE A O 1
ATOM 1324 N N . SER A 1 166 ? 4.437 6.650 -12.212 1.00 90.06 166 SER A N 1
ATOM 1325 C CA . SER A 1 166 ? 3.454 6.692 -11.139 1.00 90.06 166 SER A CA 1
ATOM 1326 C C . SER A 1 166 ? 4.150 7.007 -9.823 1.00 90.06 166 SER A C 1
ATOM 1328 O O . SER A 1 166 ? 5.231 6.479 -9.545 1.00 90.06 166 SER A O 1
ATOM 1330 N N . LEU A 1 167 ? 3.512 7.819 -8.992 1.00 93.12 167 LEU A N 1
ATOM 1331 C CA . LEU A 1 167 ? 3.927 8.032 -7.619 1.00 93.12 167 LEU A CA 1
ATOM 1332 C C . LEU A 1 167 ? 3.080 7.163 -6.697 1.00 93.12 167 LEU A C 1
ATOM 1334 O O . LEU A 1 167 ? 1.857 7.092 -6.797 1.00 93.12 167 LEU A O 1
ATOM 1338 N N . LYS A 1 168 ? 3.771 6.550 -5.761 1.00 94.50 168 LYS A N 1
ATOM 1339 C CA . LYS A 1 168 ? 3.246 5.714 -4.708 1.00 94.50 168 LYS A CA 1
ATOM 1340 C C . LYS A 1 168 ? 3.055 6.562 -3.460 1.00 94.50 168 LYS A C 1
ATOM 1342 O O . LYS A 1 168 ? 4.017 7.160 -2.980 1.00 94.50 168 LYS A O 1
ATOM 1347 N N . PHE A 1 169 ? 1.851 6.590 -2.914 1.00 96.12 169 PHE A N 1
ATOM 1348 C CA . PHE A 1 169 ? 1.549 7.280 -1.664 1.00 96.12 169 PHE A CA 1
ATOM 1349 C C . PHE A 1 169 ? 0.960 6.320 -0.628 1.00 96.12 169 PHE A C 1
ATOM 1351 O O . PHE A 1 169 ? 0.542 5.209 -0.959 1.00 96.12 169 PHE A O 1
ATOM 1358 N N . LEU A 1 170 ? 0.970 6.733 0.640 1.00 97.50 170 LEU A N 1
ATOM 1359 C CA . LEU A 1 170 ? 0.352 5.980 1.731 1.00 97.50 170 LEU A CA 1
ATOM 1360 C C . LEU A 1 170 ? -1.048 6.520 1.999 1.00 97.50 170 LEU A C 1
ATOM 1362 O O . LEU A 1 170 ? -1.229 7.725 2.139 1.00 97.50 170 LEU A O 1
ATOM 1366 N N . ARG A 1 171 ? -2.021 5.625 2.114 1.00 97.62 171 ARG A N 1
ATOM 1367 C CA . ARG A 1 171 ? -3.396 5.931 2.497 1.00 97.62 171 ARG A CA 1
ATOM 1368 C C . ARG A 1 171 ? -3.705 5.239 3.812 1.00 97.62 171 ARG A C 1
ATOM 1370 O O . ARG A 1 171 ? -3.634 4.014 3.901 1.00 97.62 171 ARG A O 1
ATOM 1377 N N . LEU A 1 172 ? -4.056 6.022 4.824 1.00 97.62 172 LEU A N 1
ATOM 1378 C CA . LEU A 1 172 ? -4.554 5.517 6.095 1.00 97.62 172 LEU A CA 1
ATOM 1379 C C . LEU A 1 172 ? -6.076 5.578 6.097 1.00 97.62 172 LEU A C 1
ATOM 1381 O O . LEU A 1 172 ? -6.656 6.607 5.749 1.00 97.62 172 LEU A O 1
ATOM 1385 N N . ALA A 1 173 ? -6.713 4.500 6.540 1.00 97.50 173 ALA A N 1
ATOM 1386 C CA . ALA A 1 173 ? -8.111 4.537 6.936 1.00 97.50 173 ALA A CA 1
ATOM 1387 C C . ALA A 1 173 ? -8.198 4.509 8.460 1.00 97.50 173 ALA A C 1
ATOM 1389 O O . ALA A 1 173 ? -7.593 3.659 9.124 1.00 97.50 173 ALA A O 1
ATOM 1390 N N . VAL A 1 174 ? -8.963 5.441 9.016 1.00 96.44 174 VAL A N 1
ATOM 1391 C CA . VAL A 1 174 ? -9.173 5.577 10.457 1.00 96.44 174 VAL A CA 1
ATOM 1392 C C . VAL A 1 174 ? -10.657 5.778 10.748 1.00 96.44 174 VAL A C 1
ATOM 1394 O O . VAL A 1 174 ? -11.400 6.302 9.925 1.00 96.44 174 VAL A O 1
ATOM 1397 N N . ALA A 1 175 ? -11.110 5.335 11.913 1.00 94.62 175 ALA A N 1
ATOM 1398 C CA . ALA A 1 175 ? -12.464 5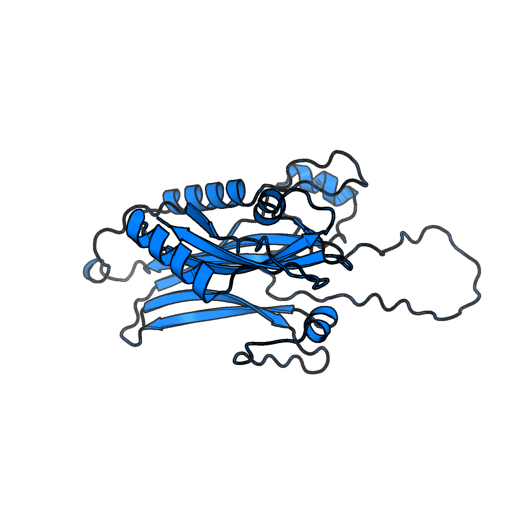.570 12.395 1.00 94.62 175 ALA A CA 1
ATOM 1399 C C . ALA A 1 175 ? -12.436 6.504 13.606 1.00 94.62 175 ALA A C 1
ATOM 1401 O O . ALA A 1 175 ? -11.698 6.258 14.564 1.00 94.62 175 ALA A O 1
ATOM 1402 N N . ARG A 1 176 ? -13.272 7.542 13.577 1.00 91.94 176 ARG A N 1
ATOM 1403 C CA . ARG A 1 176 ? -13.503 8.466 14.690 1.00 91.94 176 ARG A CA 1
ATOM 1404 C C . ARG A 1 176 ? -14.875 8.188 15.316 1.00 91.94 176 ARG A C 1
ATOM 1406 O O . ARG A 1 176 ? -15.860 8.113 14.580 1.00 91.94 176 ARG A O 1
ATOM 1413 N N . PRO A 1 177 ? -14.990 8.025 16.642 1.00 87.31 177 PRO A N 1
ATOM 1414 C CA . PRO A 1 177 ? -16.286 8.007 17.316 1.00 87.31 177 PRO A CA 1
ATOM 1415 C C . PRO A 1 177 ? -17.049 9.315 17.083 1.00 87.31 177 PRO A C 1
ATOM 1417 O O . PRO A 1 177 ? -16.472 10.394 17.195 1.00 87.31 177 PRO A O 1
ATOM 1420 N N . GLN A 1 178 ? -18.348 9.244 16.791 1.00 88.00 178 GLN A N 1
ATOM 1421 C CA . GLN A 1 178 ? -19.191 10.438 16.779 1.00 88.00 178 GLN A CA 1
ATOM 1422 C C . GLN A 1 178 ? -19.501 10.864 18.227 1.00 88.00 178 GLN A C 1
ATOM 1424 O O . GLN A 1 178 ? -19.961 10.043 19.020 1.00 88.00 178 GLN A O 1
ATOM 1429 N N . GLU A 1 179 ? -19.291 12.145 18.556 1.00 75.38 179 GLU A N 1
ATOM 1430 C CA . GLU A 1 179 ? -19.351 12.729 19.918 1.00 75.38 179 GLU A CA 1
ATOM 1431 C C . GLU A 1 179 ? -20.640 12.431 20.711 1.00 75.38 179 GLU A C 1
ATOM 1433 O O . GLU A 1 179 ? -20.654 12.488 21.935 1.00 75.38 179 GLU A O 1
ATOM 1438 N N . ALA A 1 180 ? -21.734 12.074 20.035 1.00 68.69 180 ALA A N 1
ATOM 1439 C CA . ALA A 1 180 ? -23.014 11.748 20.664 1.00 68.69 180 ALA A CA 1
ATOM 1440 C C . ALA A 1 180 ? -23.105 10.312 21.229 1.00 68.69 180 ALA A C 1
ATOM 1442 O O . ALA A 1 180 ? -24.188 9.894 21.649 1.00 68.69 180 ALA A O 1
ATOM 1443 N N . CYS A 1 181 ? -22.031 9.518 21.181 1.00 64.56 181 CYS A N 1
ATOM 1444 C CA . CYS A 1 181 ? -22.037 8.140 21.669 1.00 64.56 181 CYS A CA 1
ATOM 1445 C C . CYS A 1 181 ? -21.452 8.060 23.094 1.00 64.56 181 CYS A C 1
ATOM 1447 O O . CYS A 1 181 ? -20.324 8.505 23.295 1.00 64.56 181 CYS A O 1
ATOM 1449 N N . PRO A 1 182 ? -22.177 7.497 24.084 1.00 68.88 182 PRO A N 1
ATOM 1450 C CA . PRO A 1 182 ? -21.669 7.351 25.447 1.00 68.88 182 PRO A CA 1
ATOM 1451 C C . PRO A 1 182 ? -20.346 6.572 25.468 1.00 68.88 182 PRO A C 1
ATOM 1453 O O . PRO A 1 182 ? -20.250 5.503 24.862 1.00 68.88 182 PRO A O 1
ATOM 1456 N N . GLU A 1 183 ? -19.349 7.076 26.201 1.00 64.62 183 GLU A N 1
ATOM 1457 C CA . GLU A 1 183 ? -17.996 6.496 26.304 1.00 64.62 183 GLU A CA 1
ATOM 1458 C C . GLU A 1 183 ? -17.982 5.009 26.713 1.00 64.62 183 GLU A C 1
ATOM 1460 O O . GLU A 1 183 ? -17.041 4.286 26.393 1.00 64.62 183 GLU A O 1
ATOM 1465 N N . SER A 1 184 ? -19.046 4.517 27.356 1.00 63.72 184 SER A N 1
ATOM 1466 C CA . SER A 1 184 ? -19.168 3.145 27.867 1.00 63.72 184 SER A CA 1
ATOM 1467 C C . SER A 1 184 ? -19.175 2.041 26.801 1.00 63.72 184 SER A C 1
ATOM 1469 O O . SER A 1 184 ? -19.077 0.865 27.155 1.00 63.72 184 SER A O 1
ATOM 1471 N N . HIS A 1 185 ? -19.288 2.378 25.513 1.00 64.88 185 HIS A N 1
ATOM 1472 C CA . HIS A 1 185 ? -19.272 1.398 24.420 1.00 64.88 185 HIS A CA 1
ATOM 1473 C C . HIS A 1 185 ? -17.922 1.244 23.722 1.00 64.88 185 HIS A C 1
ATOM 1475 O O . HIS A 1 185 ? -17.761 0.318 22.920 1.00 64.88 185 HIS A O 1
ATOM 1481 N N . PHE A 1 186 ? -16.946 2.103 24.017 1.00 63.66 186 PHE A N 1
ATOM 1482 C CA . PHE A 1 186 ? -15.619 1.974 23.433 1.00 63.66 186 PHE A CA 1
ATOM 1483 C C . PHE A 1 186 ? -14.701 1.215 24.388 1.00 63.66 186 PHE A C 1
ATOM 1485 O O . PHE A 1 186 ? -14.715 1.484 25.588 1.00 63.66 186 PHE A O 1
ATOM 1492 N N . PRO A 1 187 ? -13.913 0.245 23.887 1.00 64.94 187 PRO A N 1
ATOM 1493 C CA . PRO A 1 187 ? -12.952 -0.450 24.726 1.00 64.94 187 PRO A CA 1
ATOM 1494 C C . PRO A 1 187 ? -12.026 0.600 25.361 1.00 64.94 187 PRO A C 1
ATOM 1496 O O . PRO A 1 187 ? -11.408 1.372 24.617 1.00 64.94 187 PRO A O 1
ATOM 1499 N N . PRO A 1 188 ? -11.974 0.675 26.703 1.00 57.12 188 PRO A N 1
ATOM 1500 C CA . PRO A 1 188 ? -11.149 1.645 27.393 1.00 57.12 188 PRO A CA 1
ATOM 1501 C C . PRO A 1 188 ? -9.697 1.342 27.048 1.00 57.12 188 PRO A C 1
ATOM 1503 O O . PRO A 1 188 ? -9.271 0.190 27.089 1.00 57.12 188 PRO A O 1
ATOM 1506 N N . ASN A 1 189 ? -8.956 2.394 26.721 1.00 50.84 189 ASN A N 1
ATOM 1507 C CA . ASN A 1 189 ? -7.536 2.353 26.410 1.00 50.84 189 ASN A CA 1
ATOM 1508 C C . ASN A 1 189 ? -7.200 1.808 25.009 1.00 50.84 189 ASN A C 1
ATOM 1510 O O . ASN A 1 189 ? -6.954 0.621 24.795 1.00 50.84 189 ASN A O 1
ATOM 1514 N N . ARG A 1 190 ? -7.141 2.715 24.029 1.00 64.19 190 ARG A N 1
ATOM 1515 C CA . ARG A 1 190 ? -6.300 2.491 22.853 1.00 64.19 190 ARG A CA 1
ATOM 1516 C C . ARG A 1 190 ? -5.022 3.274 23.063 1.00 64.19 190 ARG A C 1
ATOM 1518 O O . ARG A 1 190 ? -5.040 4.497 22.959 1.00 64.19 190 ARG A O 1
ATOM 1525 N N . ASP A 1 191 ? -3.959 2.550 23.390 1.00 73.69 191 ASP A N 1
ATOM 1526 C CA . ASP A 1 191 ? -2.608 3.094 23.413 1.00 73.69 191 ASP A CA 1
ATOM 1527 C C . ASP A 1 191 ? -2.331 3.832 22.094 1.00 73.69 191 ASP A C 1
ATOM 1529 O O . ASP A 1 191 ? -2.877 3.484 21.038 1.00 73.69 191 ASP A O 1
ATOM 1533 N N . SER A 1 192 ? -1.517 4.885 22.165 1.00 85.19 192 SER A N 1
ATOM 1534 C CA . SER A 1 192 ? -1.092 5.632 20.985 1.00 85.19 192 SER A CA 1
ATOM 1535 C C . SER A 1 192 ? -0.446 4.676 19.986 1.00 85.19 192 SER A C 1
ATOM 1537 O O . SER A 1 192 ? 0.592 4.092 20.295 1.00 85.19 192 SER A O 1
ATOM 1539 N N . VAL A 1 193 ? -1.047 4.534 18.805 1.00 91.19 193 VAL A N 1
ATOM 1540 C CA . VAL A 1 193 ? -0.538 3.632 17.771 1.00 91.19 193 VAL A CA 1
ATOM 1541 C C . VAL A 1 193 ? 0.751 4.203 17.178 1.00 91.19 193 VAL A C 1
ATOM 1543 O O . VAL A 1 193 ? 0.768 5.353 16.726 1.00 91.19 193 VAL A O 1
ATOM 1546 N N . ILE A 1 194 ? 1.821 3.409 17.143 1.00 94.62 194 ILE A N 1
ATOM 1547 C CA . ILE A 1 194 ? 3.086 3.758 16.487 1.00 94.62 194 ILE A CA 1
ATOM 1548 C C . ILE A 1 194 ? 3.203 2.956 15.193 1.00 94.62 194 ILE A C 1
ATOM 1550 O O . ILE A 1 194 ? 3.619 1.809 15.177 1.00 94.62 194 ILE A O 1
ATOM 1554 N N . LEU A 1 195 ? 2.860 3.578 14.069 1.00 96.62 195 LEU A N 1
ATOM 1555 C CA . LEU A 1 195 ? 2.853 2.892 12.783 1.00 96.62 195 LEU A CA 1
ATOM 1556 C C . LEU A 1 195 ? 4.277 2.582 12.280 1.00 96.62 195 LEU A C 1
ATOM 1558 O O . LEU A 1 195 ? 4.999 3.452 11.796 1.00 96.62 195 LEU A O 1
ATOM 1562 N N . ASN A 1 196 ? 4.643 1.306 12.307 1.00 97.50 196 ASN A N 1
ATOM 1563 C CA . ASN A 1 196 ? 5.866 0.754 11.729 1.00 97.50 196 ASN A CA 1
ATOM 1564 C C . ASN A 1 196 ? 5.551 -0.161 10.535 1.00 97.50 196 ASN A C 1
ATOM 1566 O O . ASN A 1 196 ? 4.404 -0.539 10.308 1.00 97.50 196 ASN A O 1
ATOM 1570 N N . CYS A 1 197 ? 6.567 -0.544 9.753 1.00 98.06 197 CYS A N 1
ATOM 1571 C CA . CYS A 1 197 ? 6.404 -1.498 8.654 1.00 98.06 197 CYS A CA 1
ATOM 1572 C C . CYS A 1 197 ? 7.602 -2.442 8.553 1.00 98.06 197 CYS A C 1
ATOM 1574 O O . CYS A 1 197 ? 8.752 -2.006 8.461 1.00 98.06 197 CYS A O 1
ATOM 1576 N N . LYS A 1 198 ? 7.325 -3.746 8.502 1.00 98.00 198 LYS A N 1
ATOM 1577 C CA . LYS A 1 198 ? 8.292 -4.778 8.137 1.00 98.00 198 LYS A CA 1
ATOM 1578 C C . LYS A 1 198 ? 7.979 -5.284 6.736 1.00 98.00 198 LYS A C 1
ATOM 1580 O O . LYS A 1 198 ? 6.883 -5.772 6.473 1.00 98.00 198 LYS A O 1
ATOM 1585 N N . ILE A 1 199 ? 8.967 -5.198 5.849 1.00 97.69 199 ILE A N 1
ATOM 1586 C CA . ILE A 1 199 ? 8.837 -5.659 4.467 1.00 97.69 199 ILE A CA 1
ATOM 1587 C C . ILE A 1 199 ? 9.523 -7.013 4.318 1.00 97.69 199 ILE A C 1
ATOM 1589 O O . ILE A 1 199 ? 10.699 -7.166 4.658 1.00 97.69 199 ILE A O 1
ATOM 1593 N N . PHE A 1 200 ? 8.782 -7.989 3.803 1.00 97.69 200 PHE A N 1
ATOM 1594 C CA . PHE A 1 200 ? 9.273 -9.319 3.478 1.00 97.69 200 PHE A CA 1
ATOM 1595 C C . PHE A 1 200 ? 9.382 -9.458 1.966 1.00 97.69 200 PHE A C 1
ATOM 1597 O O . PHE A 1 200 ? 8.407 -9.312 1.229 1.00 97.69 200 PHE A O 1
ATOM 1604 N N . VAL A 1 201 ? 10.601 -9.745 1.527 1.00 96.12 201 VAL A N 1
ATOM 1605 C CA . VAL A 1 201 ? 10.964 -9.920 0.126 1.00 96.12 201 VAL A CA 1
ATOM 1606 C C . VAL A 1 201 ? 11.304 -11.397 -0.083 1.00 96.12 201 VAL A C 1
ATOM 1608 O O . VAL A 1 201 ? 12.154 -11.912 0.655 1.00 96.12 201 VAL A O 1
ATOM 1611 N N . PRO A 1 202 ? 10.685 -12.086 -1.059 1.00 95.12 202 PRO A N 1
ATOM 1612 C CA . PRO A 1 202 ? 11.037 -13.464 -1.364 1.00 95.12 202 PRO A CA 1
ATOM 1613 C C . PRO A 1 202 ? 12.527 -13.606 -1.681 1.00 95.12 202 PRO A C 1
ATOM 1615 O O . PRO A 1 202 ? 13.114 -12.814 -2.419 1.00 95.12 202 PRO A O 1
ATOM 1618 N N . THR A 1 203 ? 13.160 -14.623 -1.102 1.00 93.31 203 THR A N 1
ATOM 1619 C CA . THR A 1 203 ? 14.583 -14.902 -1.327 1.00 93.31 203 THR A CA 1
ATOM 1620 C C . THR A 1 203 ? 14.785 -15.595 -2.674 1.00 93.31 203 THR A C 1
ATOM 1622 O O . THR A 1 203 ? 14.071 -16.546 -2.992 1.00 93.31 203 THR A O 1
ATOM 1625 N N . LYS A 1 204 ? 15.776 -15.138 -3.448 1.00 90.88 204 LYS A N 1
ATOM 1626 C CA . LYS A 1 204 ? 16.204 -15.794 -4.690 1.00 90.88 204 LYS A CA 1
ATOM 1627 C C . LYS A 1 204 ? 16.882 -17.131 -4.370 1.00 90.88 204 LYS A C 1
ATOM 1629 O O . LYS A 1 204 ? 17.744 -17.189 -3.493 1.00 90.88 204 LYS A O 1
ATOM 1634 N N . LEU A 1 205 ? 16.509 -18.195 -5.075 1.00 90.94 205 LEU A N 1
ATOM 1635 C CA . LEU A 1 205 ? 17.075 -19.530 -4.891 1.00 90.94 205 LEU A CA 1
ATOM 1636 C C . LEU A 1 205 ? 18.381 -19.666 -5.692 1.00 90.94 205 LEU A C 1
ATOM 1638 O O . LEU A 1 205 ? 18.448 -19.296 -6.861 1.00 90.94 205 LEU A O 1
ATOM 1642 N N . ALA A 1 206 ? 19.432 -20.199 -5.061 1.00 83.81 206 ALA A N 1
ATOM 1643 C CA . ALA A 1 206 ? 20.763 -20.325 -5.671 1.00 83.81 206 ALA A CA 1
ATOM 1644 C C . ALA A 1 206 ? 20.838 -21.385 -6.789 1.00 83.81 206 ALA A C 1
ATOM 1646 O O . ALA A 1 206 ? 21.715 -21.312 -7.643 1.00 83.81 206 ALA A O 1
ATOM 1647 N N . ASN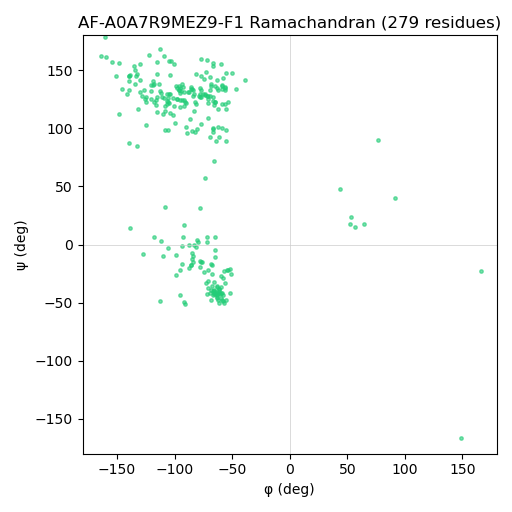 A 1 207 ? 19.909 -22.346 -6.796 1.00 72.88 207 ASN A N 1
ATOM 1648 C CA . ASN A 1 207 ? 19.954 -23.544 -7.638 1.00 72.88 207 ASN A CA 1
ATOM 1649 C C . ASN A 1 207 ? 18.924 -23.518 -8.779 1.00 72.88 207 ASN A C 1
ATOM 1651 O O . ASN A 1 207 ? 18.413 -24.575 -9.144 1.00 72.88 207 ASN A O 1
ATOM 1655 N N . ALA A 1 208 ? 18.591 -22.341 -9.321 1.00 68.00 208 ALA A N 1
ATOM 1656 C CA . ALA A 1 208 ? 17.763 -22.246 -10.525 1.00 68.00 208 ALA A CA 1
ATOM 1657 C C . ALA A 1 208 ? 18.531 -22.883 -11.700 1.00 68.00 208 ALA A C 1
ATOM 1659 O O . ALA A 1 208 ? 19.357 -22.251 -12.359 1.00 68.00 208 ALA A O 1
ATOM 1660 N N . LEU A 1 209 ? 18.349 -24.191 -11.874 1.00 60.75 209 LEU A N 1
A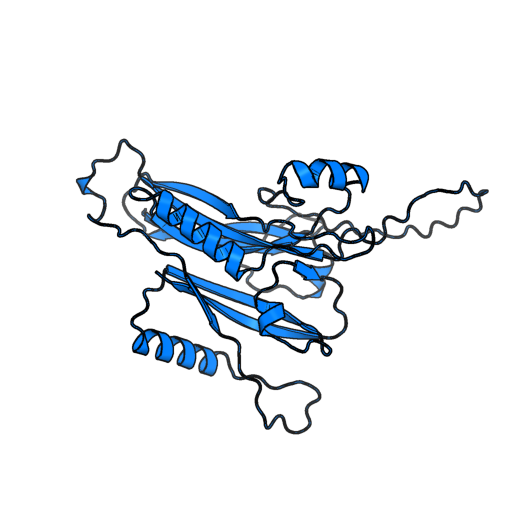TOM 1661 C CA . LEU A 1 209 ? 19.013 -25.022 -12.869 1.00 60.75 209 LEU A CA 1
ATOM 1662 C C . LEU A 1 209 ? 18.538 -24.592 -14.263 1.00 60.75 209 LEU A C 1
ATOM 1664 O O . LEU A 1 209 ? 17.470 -24.997 -14.704 1.00 60.75 209 LEU A O 1
ATOM 1668 N N . ASN A 1 210 ? 19.348 -23.797 -14.965 1.00 58.16 210 ASN A N 1
ATOM 1669 C CA . ASN A 1 210 ? 19.254 -23.529 -16.409 1.00 58.16 210 ASN A CA 1
ATOM 1670 C C . ASN A 1 210 ? 17.925 -22.967 -16.954 1.00 58.16 210 ASN A C 1
ATOM 1672 O O . ASN A 1 210 ? 17.728 -22.951 -18.170 1.00 58.16 210 ASN A O 1
ATOM 1676 N N . THR A 1 211 ? 17.021 -22.466 -16.118 1.00 60.12 211 THR A N 1
ATOM 1677 C CA . THR A 1 211 ? 15.859 -21.713 -16.592 1.00 60.12 211 THR A CA 1
ATOM 1678 C C . THR A 1 211 ? 16.252 -20.245 -16.767 1.00 60.12 211 THR A C 1
ATOM 1680 O O . THR A 1 211 ? 16.901 -19.644 -15.915 1.00 60.12 211 THR A O 1
ATOM 1683 N N . ASN A 1 212 ? 15.849 -19.628 -17.882 1.00 66.06 212 ASN A N 1
ATOM 1684 C CA . ASN A 1 212 ? 16.069 -18.196 -18.156 1.00 66.06 212 ASN A CA 1
ATOM 1685 C C . ASN A 1 212 ? 15.315 -17.259 -17.180 1.00 66.06 212 ASN A C 1
ATOM 1687 O O . ASN A 1 212 ? 15.298 -16.046 -17.383 1.00 66.06 212 ASN A O 1
ATOM 1691 N N . ALA A 1 213 ? 14.676 -17.799 -16.137 1.00 67.94 213 ALA A N 1
ATOM 1692 C CA . ALA A 1 213 ? 13.911 -17.064 -15.145 1.00 67.94 213 ALA A CA 1
ATOM 1693 C C . ALA A 1 213 ? 14.501 -17.301 -13.741 1.00 67.94 213 ALA A C 1
ATOM 1695 O O . ALA A 1 213 ? 14.763 -18.446 -13.377 1.00 67.94 213 ALA A O 1
ATOM 1696 N N . PRO A 1 214 ? 14.726 -16.245 -12.939 1.00 70.06 214 PRO A N 1
ATOM 1697 C CA . PRO A 1 214 ? 15.153 -16.401 -11.553 1.00 70.06 214 PRO A CA 1
ATOM 1698 C C . PRO A 1 214 ? 14.065 -17.097 -10.723 1.00 70.06 214 PRO A C 1
ATOM 1700 O O . PRO A 1 214 ? 12.958 -16.576 -10.602 1.00 70.06 214 PRO A O 1
ATOM 1703 N N . ASP A 1 215 ? 14.402 -18.226 -10.097 1.00 85.94 215 ASP A N 1
ATOM 1704 C CA . ASP A 1 215 ? 13.514 -18.860 -9.123 1.00 85.94 215 ASP A CA 1
ATOM 1705 C C . ASP A 1 215 ? 13.578 -18.124 -7.778 1.00 85.94 215 ASP A C 1
ATOM 1707 O O . ASP A 1 215 ? 14.651 -17.889 -7.208 1.00 85.94 215 ASP A O 1
ATOM 1711 N N . TYR A 1 216 ? 12.406 -17.784 -7.251 1.00 90.94 216 TYR A N 1
ATOM 1712 C CA . TYR A 1 216 ? 12.217 -17.251 -5.904 1.00 90.94 216 TYR A CA 1
ATOM 1713 C C . TYR A 1 216 ? 11.525 -18.290 -5.029 1.00 90.94 216 TYR A C 1
ATOM 1715 O O . TYR A 1 216 ? 10.928 -19.252 -5.511 1.00 90.94 216 TYR A O 1
ATOM 1723 N N . GLU A 1 217 ? 11.602 -18.105 -3.716 1.00 93.88 217 GLU A N 1
ATOM 1724 C CA . GLU A 1 217 ? 10.842 -18.944 -2.798 1.00 93.88 217 GLU A CA 1
ATOM 1725 C C . GLU A 1 217 ? 9.321 -18.862 -3.025 1.00 93.88 217 GLU A C 1
ATOM 1727 O O . GLU A 1 217 ? 8.781 -17.865 -3.502 1.00 93.88 217 GLU A O 1
ATOM 1732 N N . THR A 1 218 ? 8.616 -19.922 -2.626 1.00 93.00 218 THR A N 1
ATOM 1733 C CA . THR A 1 218 ? 7.153 -19.990 -2.727 1.00 93.00 218 THR A CA 1
ATOM 1734 C C . THR A 1 218 ? 6.456 -19.075 -1.716 1.00 93.00 218 THR A C 1
ATOM 1736 O O . THR A 1 218 ? 6.989 -18.800 -0.637 1.00 93.00 218 THR A O 1
ATOM 1739 N N . VAL A 1 219 ? 5.197 -18.719 -1.999 1.00 94.06 219 VAL A N 1
ATOM 1740 C CA . VAL A 1 219 ? 4.305 -18.006 -1.062 1.00 94.06 219 VAL A CA 1
ATOM 1741 C C . VAL A 1 219 ? 4.231 -18.711 0.297 1.00 94.06 219 VAL A C 1
ATOM 1743 O O . VAL A 1 219 ? 4.302 -18.059 1.337 1.00 94.06 219 VAL A O 1
ATOM 1746 N N . SER A 1 220 ? 4.146 -20.046 0.317 1.00 95.31 220 SER A N 1
ATOM 1747 C CA . SER A 1 220 ? 4.114 -20.823 1.562 1.00 95.31 220 SER A CA 1
ATOM 1748 C C . SER A 1 220 ? 5.399 -20.671 2.379 1.00 95.31 220 SER A C 1
ATOM 1750 O O . SER A 1 220 ? 5.338 -20.609 3.607 1.00 95.31 220 SER A O 1
ATOM 1752 N N . THR A 1 221 ? 6.558 -20.584 1.720 1.00 95.94 221 THR A N 1
ATOM 1753 C CA . THR A 1 221 ? 7.844 -20.338 2.387 1.00 95.94 221 THR A CA 1
ATOM 1754 C C . THR A 1 221 ? 7.900 -18.924 2.964 1.00 95.94 221 THR A C 1
ATOM 1756 O O . THR A 1 221 ? 8.231 -18.772 4.142 1.00 95.94 221 THR A O 1
ATOM 1759 N N . SER A 1 222 ? 7.518 -17.902 2.189 1.00 96.62 222 SER A N 1
ATOM 1760 C CA . SER A 1 222 ? 7.471 -16.516 2.678 1.00 96.62 222 SER A CA 1
ATOM 1761 C C . SER A 1 222 ? 6.493 -16.358 3.845 1.00 96.62 222 SER A C 1
ATOM 1763 O O . SER A 1 222 ? 6.837 -15.739 4.850 1.00 96.62 222 SER A O 1
ATOM 1765 N N . LYS A 1 223 ? 5.314 -16.993 3.777 1.00 97.25 223 LYS A N 1
ATOM 1766 C CA . LYS A 1 223 ? 4.334 -17.015 4.872 1.00 97.25 223 LYS A CA 1
ATOM 1767 C C . LYS A 1 223 ? 4.935 -17.572 6.164 1.00 97.25 223 LYS A C 1
ATOM 1769 O O . LYS A 1 223 ? 4.852 -16.914 7.195 1.00 97.25 223 LYS A O 1
ATOM 1774 N N . ARG A 1 224 ? 5.598 -18.735 6.113 1.00 97.88 224 ARG A N 1
ATOM 1775 C CA . ARG A 1 224 ? 6.244 -19.326 7.302 1.00 97.88 224 ARG A CA 1
ATOM 1776 C C . ARG A 1 224 ? 7.312 -18.410 7.900 1.00 97.88 224 ARG A C 1
ATOM 1778 O O . ARG A 1 224 ? 7.441 -18.349 9.117 1.00 97.88 224 ARG A O 1
ATOM 1785 N N . LYS A 1 225 ? 8.071 -17.686 7.066 1.00 98.00 225 LYS A N 1
ATOM 1786 C CA . LYS A 1 225 ? 9.050 -16.689 7.537 1.00 98.00 225 LYS A CA 1
ATOM 1787 C C . LYS A 1 225 ? 8.373 -15.530 8.265 1.00 98.00 225 LYS A C 1
ATOM 1789 O O . LYS A 1 225 ? 8.866 -15.114 9.311 1.00 98.00 225 LYS A O 1
ATOM 1794 N N . ILE A 1 226 ? 7.258 -15.033 7.728 1.00 98.12 226 ILE A N 1
ATOM 1795 C CA . ILE A 1 226 ? 6.455 -13.977 8.356 1.00 98.12 226 ILE A CA 1
ATOM 1796 C C . ILE A 1 226 ? 5.921 -14.464 9.708 1.00 98.12 226 ILE A C 1
ATOM 1798 O O . ILE A 1 226 ? 6.150 -13.806 10.717 1.00 98.12 226 ILE A O 1
ATOM 1802 N N . GLU A 1 227 ? 5.298 -15.644 9.755 1.00 98.19 227 GLU A N 1
ATOM 1803 C CA . GLU A 1 227 ? 4.771 -16.249 10.989 1.00 98.19 227 GLU A CA 1
ATOM 1804 C C . GLU A 1 227 ? 5.866 -16.458 12.040 1.00 98.19 227 GLU A C 1
ATOM 1806 O O . GLU A 1 227 ? 5.698 -16.064 13.192 1.00 98.19 227 GLU A O 1
ATOM 1811 N N . ALA A 1 228 ? 7.009 -17.027 11.649 1.00 98.25 228 ALA A N 1
ATOM 1812 C CA . ALA A 1 228 ? 8.140 -17.233 12.549 1.00 98.25 228 ALA A CA 1
ATOM 1813 C C . ALA A 1 228 ? 8.674 -15.911 13.115 1.00 98.25 228 ALA A C 1
ATOM 1815 O O . ALA A 1 228 ? 8.951 -15.817 14.310 1.00 98.25 228 ALA A O 1
ATOM 1816 N N . TRP A 1 229 ? 8.787 -14.876 12.277 1.00 98.44 229 TRP A N 1
ATOM 1817 C CA . TRP A 1 229 ? 9.228 -13.553 12.712 1.00 98.44 229 TRP A CA 1
ATOM 1818 C C . TRP A 1 229 ? 8.228 -12.896 13.674 1.00 98.44 229 TRP A C 1
ATOM 1820 O O . TRP A 1 229 ? 8.634 -12.337 14.693 1.00 98.44 229 TRP A O 1
ATOM 1830 N N . LEU A 1 230 ? 6.927 -13.003 13.392 1.00 97.88 230 LEU A N 1
ATOM 1831 C CA . LEU A 1 230 ? 5.864 -12.490 14.260 1.00 97.88 230 LEU A CA 1
ATOM 1832 C C . LEU A 1 230 ? 5.853 -13.198 15.619 1.00 97.88 230 LEU A C 1
ATOM 1834 O O . LEU A 1 230 ? 5.818 -12.533 16.650 1.00 97.88 230 LEU A O 1
ATOM 1838 N N . MET A 1 231 ? 5.960 -14.530 15.632 1.00 97.88 231 MET A N 1
ATOM 1839 C CA . MET A 1 231 ? 6.047 -15.313 16.870 1.00 97.88 231 MET A CA 1
ATOM 1840 C C . MET A 1 231 ? 7.285 -14.948 17.698 1.00 97.88 231 MET A C 1
ATOM 1842 O O . MET A 1 231 ? 7.196 -14.858 18.918 1.00 97.88 231 MET A O 1
ATOM 1846 N N . ALA A 1 232 ? 8.430 -14.721 17.049 1.00 98.06 232 ALA A N 1
ATOM 1847 C CA . ALA A 1 232 ? 9.677 -14.388 17.736 1.00 98.06 232 ALA A CA 1
ATOM 1848 C C . ALA A 1 232 ? 9.693 -12.965 18.317 1.00 98.06 232 ALA A C 1
ATOM 1850 O O . ALA A 1 232 ? 10.336 -12.728 19.336 1.00 98.06 232 ALA A O 1
ATOM 1851 N N . THR A 1 233 ? 9.025 -12.014 17.662 1.00 98.00 233 THR A N 1
ATOM 1852 C CA . THR A 1 233 ? 9.037 -10.597 18.067 1.00 98.00 233 THR A CA 1
ATOM 1853 C C . THR A 1 233 ? 7.861 -10.205 18.951 1.00 98.00 233 THR A C 1
ATOM 1855 O O . THR A 1 233 ? 7.945 -9.195 19.642 1.00 98.00 233 THR A O 1
ATOM 1858 N N . GLY A 1 234 ? 6.761 -10.964 18.917 1.00 97.12 234 GLY A N 1
ATOM 1859 C CA . GLY A 1 234 ? 5.507 -10.575 19.561 1.00 97.12 234 GLY A CA 1
ATOM 1860 C C . GLY A 1 234 ? 4.885 -9.314 18.953 1.00 97.12 234 GLY A C 1
ATOM 1861 O O . GLY A 1 234 ? 4.049 -8.684 19.596 1.00 97.12 234 GLY A O 1
ATOM 1862 N N . ALA A 1 235 ? 5.306 -8.921 17.743 1.00 96.38 235 ALA A N 1
ATOM 1863 C CA . ALA A 1 235 ? 4.869 -7.682 17.117 1.00 96.38 235 ALA A CA 1
ATOM 1864 C C . ALA A 1 235 ? 3.352 -7.689 16.873 1.00 96.38 235 ALA A C 1
ATOM 1866 O O . ALA A 1 235 ? 2.788 -8.649 16.338 1.00 96.38 235 ALA A O 1
ATOM 1867 N N . LYS A 1 236 ? 2.691 -6.591 17.241 1.00 95.81 236 LYS A N 1
ATOM 1868 C CA . LYS A 1 236 ? 1.251 -6.418 17.064 1.00 95.81 236 LYS A CA 1
ATOM 1869 C C . LYS A 1 236 ? 0.970 -5.954 15.640 1.00 95.81 236 LYS A C 1
ATOM 1871 O O . LYS A 1 236 ? 1.366 -4.864 15.240 1.00 95.81 236 LYS A O 1
ATOM 1876 N N . ILE A 1 237 ? 0.280 -6.790 14.870 1.00 96.88 237 ILE A N 1
ATOM 1877 C CA . ILE A 1 237 ? -0.087 -6.469 13.489 1.00 96.88 237 ILE A CA 1
ATOM 1878 C C . ILE A 1 237 ? -1.266 -5.503 13.491 1.00 96.88 237 ILE A C 1
ATOM 1880 O O . ILE A 1 237 ? -2.307 -5.780 14.085 1.00 96.88 237 ILE A O 1
ATOM 1884 N N . LEU A 1 238 ? -1.102 -4.394 12.781 1.00 95.69 238 LEU A N 1
ATOM 1885 C CA . LEU A 1 238 ? -2.154 -3.418 12.524 1.00 95.69 238 LEU A CA 1
ATOM 1886 C C . LEU A 1 238 ? -2.828 -3.670 11.175 1.00 95.69 238 LEU A C 1
ATOM 1888 O O . LEU A 1 238 ? -4.046 -3.588 11.059 1.00 95.69 238 LEU A O 1
ATOM 1892 N N . SER A 1 239 ? -2.033 -3.957 10.143 1.00 97.12 239 SER A N 1
ATOM 1893 C CA . SER A 1 239 ? -2.501 -4.209 8.779 1.00 97.12 239 SER A CA 1
ATOM 1894 C C . SER A 1 239 ? -1.441 -4.987 7.998 1.00 97.12 239 SER A C 1
ATOM 1896 O O . SER A 1 239 ? -0.271 -5.020 8.384 1.00 97.12 239 SER A O 1
ATOM 1898 N N . ALA A 1 240 ? -1.829 -5.616 6.896 1.00 97.31 240 ALA A N 1
ATOM 1899 C CA . ALA A 1 240 ? -0.910 -6.285 5.990 1.00 97.31 240 ALA A CA 1
ATOM 1900 C C . ALA A 1 240 ? -1.330 -6.021 4.544 1.00 97.31 240 ALA A C 1
ATOM 1902 O O . ALA A 1 240 ? -2.514 -6.043 4.222 1.00 97.31 240 ALA A O 1
ATOM 1903 N N . GLU A 1 241 ? -0.350 -5.803 3.677 1.00 95.44 241 GLU A N 1
ATOM 1904 C CA . GLU A 1 241 ? -0.549 -5.556 2.254 1.00 95.44 241 GLU A CA 1
ATOM 1905 C C . GLU A 1 241 ? 0.363 -6.474 1.436 1.00 95.44 241 GLU A C 1
ATOM 1907 O O . GLU A 1 241 ? 1.521 -6.718 1.790 1.00 95.44 241 GLU A O 1
ATOM 1912 N N . THR A 1 242 ? -0.162 -6.962 0.313 1.00 95.44 242 THR A N 1
ATOM 1913 C CA . THR A 1 242 ? 0.622 -7.634 -0.725 1.00 95.44 242 THR A CA 1
ATOM 1914 C C . THR A 1 242 ? 0.756 -6.685 -1.905 1.00 95.44 242 THR A C 1
ATOM 1916 O O . THR A 1 242 ? -0.247 -6.189 -2.410 1.00 95.44 242 THR A O 1
ATOM 1919 N N . THR A 1 243 ? 1.981 -6.421 -2.352 1.00 93.12 243 THR A N 1
ATOM 1920 C CA . THR A 1 243 ? 2.226 -5.517 -3.483 1.00 93.12 243 THR A CA 1
ATOM 1921 C C . THR A 1 243 ? 3.245 -6.107 -4.444 1.00 93.12 243 THR A C 1
ATOM 1923 O O . THR A 1 243 ? 4.087 -6.921 -4.062 1.00 93.12 243 THR A O 1
ATOM 1926 N N . VAL A 1 244 ? 3.159 -5.705 -5.709 1.00 91.50 244 VAL A N 1
ATOM 1927 C CA . VAL A 1 244 ? 4.057 -6.157 -6.769 1.00 91.50 244 VAL A CA 1
ATOM 1928 C C . VAL A 1 244 ? 5.018 -5.029 -7.114 1.00 91.50 244 VAL A C 1
ATOM 1930 O O . VAL A 1 244 ? 4.609 -3.929 -7.493 1.00 91.50 244 VAL A O 1
ATOM 1933 N N . ILE A 1 245 ? 6.312 -5.313 -7.006 1.00 91.75 245 ILE A N 1
ATOM 1934 C CA . ILE A 1 245 ? 7.373 -4.411 -7.452 1.00 91.75 245 ILE A CA 1
ATOM 1935 C C . ILE A 1 245 ? 7.974 -4.915 -8.762 1.00 91.75 245 ILE A C 1
ATOM 1937 O O . ILE A 1 245 ? 8.080 -6.119 -8.980 1.00 91.75 245 ILE A O 1
ATOM 1941 N N . SER A 1 246 ? 8.383 -3.985 -9.624 1.00 89.25 246 SER A N 1
ATOM 1942 C CA . SER A 1 246 ? 9.163 -4.294 -10.824 1.00 89.25 246 SER A CA 1
ATOM 1943 C C . SER A 1 246 ? 10.638 -4.058 -10.534 1.00 89.25 246 SER A C 1
ATOM 1945 O O . SER A 1 246 ? 11.013 -2.969 -10.090 1.00 89.25 246 SER A O 1
ATOM 1947 N N . ILE A 1 247 ? 11.468 -5.072 -10.764 1.00 87.31 247 ILE A N 1
ATOM 1948 C CA . ILE A 1 247 ? 12.912 -5.014 -10.554 1.00 87.31 247 ILE A CA 1
ATOM 1949 C C . ILE A 1 247 ? 13.589 -5.039 -11.933 1.00 87.31 247 ILE A C 1
ATOM 1951 O O . ILE A 1 247 ? 13.544 -6.065 -12.623 1.00 87.31 247 ILE A O 1
ATOM 1955 N N . PRO A 1 248 ? 14.235 -3.934 -12.351 1.00 84.38 248 PRO A N 1
ATOM 1956 C CA . PRO A 1 248 ? 15.056 -3.916 -13.557 1.00 84.38 248 PRO A CA 1
ATOM 1957 C C . PRO A 1 248 ? 16.175 -4.957 -13.480 1.00 84.38 248 PRO A C 1
ATOM 1959 O O . PRO A 1 248 ? 16.793 -5.109 -12.426 1.00 84.38 248 PRO A O 1
ATOM 1962 N N . PHE A 1 249 ? 16.522 -5.603 -14.597 1.00 81.44 249 PHE A N 1
ATOM 1963 C CA . PHE A 1 249 ? 17.689 -6.503 -14.645 1.00 81.44 249 PHE A CA 1
ATOM 1964 C C . PHE A 1 249 ? 19.008 -5.801 -14.297 1.00 81.44 249 PHE A C 1
ATOM 1966 O O . PHE A 1 249 ? 19.936 -6.436 -13.807 1.00 81.44 249 PHE A O 1
ATOM 1973 N N . SER A 1 250 ? 19.080 -4.493 -14.543 1.00 76.75 250 SER A N 1
ATOM 1974 C CA . SER A 1 250 ? 20.221 -3.640 -14.214 1.00 76.75 250 SER A CA 1
ATOM 1975 C C . SER A 1 250 ? 20.201 -3.103 -12.780 1.00 76.75 250 SER A C 1
ATOM 1977 O O . SER A 1 250 ? 21.166 -2.460 -12.369 1.00 76.75 250 SER A O 1
ATOM 1979 N N . SER A 1 251 ? 19.123 -3.322 -12.017 1.00 75.06 251 SER A N 1
ATOM 1980 C CA . SER A 1 251 ? 19.031 -2.803 -10.653 1.00 75.06 251 SER A CA 1
ATOM 1981 C C . SER A 1 251 ? 19.957 -3.577 -9.725 1.00 75.06 251 SER A C 1
ATOM 1983 O O . SER A 1 251 ? 19.896 -4.803 -9.634 1.00 75.06 251 SER A O 1
ATOM 1985 N N . SER A 1 252 ? 20.791 -2.843 -8.995 1.00 71.69 252 SER A N 1
ATOM 1986 C CA . SER A 1 252 ? 21.717 -3.402 -8.015 1.00 71.69 252 SER A CA 1
ATOM 1987 C C . SER A 1 252 ? 21.082 -3.635 -6.639 1.00 71.69 252 SER A C 1
ATOM 1989 O O . SER A 1 252 ? 21.691 -4.306 -5.808 1.00 71.69 252 SER A O 1
ATOM 1991 N N . SER A 1 253 ? 19.877 -3.107 -6.367 1.00 89.31 253 SER A N 1
ATOM 1992 C CA . SER A 1 253 ? 19.302 -3.117 -5.015 1.00 89.31 253 SER A CA 1
ATOM 1993 C C . SER A 1 253 ? 17.775 -3.214 -4.990 1.00 89.31 253 SER A C 1
ATOM 1995 O O . SER A 1 253 ? 17.060 -2.263 -5.309 1.00 89.31 253 SER A O 1
ATOM 1997 N N . ILE A 1 254 ? 17.267 -4.350 -4.496 1.00 89.81 254 ILE A N 1
ATOM 1998 C CA . ILE A 1 254 ? 15.838 -4.530 -4.189 1.00 89.81 254 ILE A CA 1
ATOM 1999 C C . ILE A 1 254 ? 15.397 -3.556 -3.090 1.00 89.81 254 ILE A C 1
ATOM 2001 O O . ILE A 1 254 ? 14.286 -3.036 -3.144 1.00 89.81 254 ILE A O 1
ATOM 2005 N N . ALA A 1 255 ? 16.269 -3.270 -2.117 1.00 92.19 255 ALA A N 1
ATOM 2006 C CA . ALA A 1 255 ? 15.961 -2.351 -1.024 1.00 92.19 255 ALA A CA 1
ATOM 2007 C C . ALA A 1 255 ? 15.615 -0.950 -1.550 1.00 92.19 255 ALA A C 1
ATOM 2009 O O . ALA A 1 255 ? 14.626 -0.363 -1.122 1.00 92.19 255 ALA A O 1
ATOM 2010 N N . THR A 1 256 ? 16.359 -0.463 -2.546 1.00 91.50 256 THR A N 1
ATOM 2011 C CA . THR A 1 256 ? 16.095 0.834 -3.182 1.00 91.50 256 THR A CA 1
ATOM 2012 C C . THR A 1 256 ? 14.762 0.830 -3.933 1.00 91.50 256 THR A C 1
ATOM 2014 O O . THR A 1 256 ? 13.989 1.775 -3.817 1.00 91.50 256 THR A O 1
ATOM 2017 N N . THR A 1 257 ? 14.439 -0.246 -4.658 1.00 91.94 257 THR A N 1
ATOM 2018 C CA . THR A 1 257 ? 13.146 -0.379 -5.354 1.00 91.94 257 THR A CA 1
ATOM 2019 C C . THR A 1 257 ? 11.966 -0.425 -4.380 1.00 91.94 257 THR A C 1
ATOM 2021 O O . THR A 1 257 ? 10.929 0.191 -4.626 1.00 91.94 257 THR A O 1
ATOM 2024 N N . VAL A 1 258 ? 12.118 -1.145 -3.269 1.00 93.19 258 VAL A N 1
ATOM 2025 C CA . VAL A 1 258 ? 11.095 -1.278 -2.224 1.00 93.19 258 VAL A CA 1
ATOM 2026 C C . VAL A 1 258 ? 10.829 0.055 -1.522 1.00 93.19 258 VAL A C 1
ATOM 2028 O O . VAL A 1 258 ? 9.666 0.361 -1.237 1.00 93.19 258 VAL A O 1
ATOM 2031 N N . ASP A 1 259 ? 11.890 0.822 -1.261 1.00 95.50 259 ASP A N 1
ATOM 2032 C CA . ASP A 1 259 ? 11.826 2.112 -0.570 1.00 95.50 259 ASP A CA 1
ATOM 2033 C C . ASP A 1 259 ? 11.486 3.281 -1.511 1.00 95.50 259 ASP A C 1
ATOM 2035 O O . ASP A 1 259 ? 11.171 4.376 -1.055 1.00 95.50 259 ASP A O 1
ATOM 2039 N N . SER A 1 260 ? 11.492 3.066 -2.831 1.00 94.12 260 SER A N 1
ATOM 2040 C CA . SER A 1 260 ? 11.105 4.094 -3.796 1.00 94.12 260 SER A CA 1
ATOM 2041 C C . SER A 1 260 ? 9.594 4.330 -3.803 1.00 94.12 260 SER A C 1
ATOM 2043 O O . SER A 1 260 ? 8.780 3.404 -3.972 1.00 94.12 260 SER A O 1
ATOM 2045 N N . CYS A 1 261 ? 9.225 5.607 -3.702 1.00 94.56 261 CYS A N 1
ATOM 2046 C CA . CYS A 1 261 ? 7.873 6.072 -3.974 1.00 94.56 261 CYS A CA 1
ATOM 2047 C C . CYS A 1 261 ? 7.637 6.373 -5.459 1.00 94.56 261 CYS A C 1
ATOM 2049 O O . CYS A 1 261 ? 6.495 6.435 -5.889 1.00 94.56 261 CYS A O 1
ATOM 2051 N N . LEU A 1 262 ? 8.683 6.533 -6.269 1.00 92.81 262 LEU A N 1
ATOM 2052 C CA . LEU A 1 262 ? 8.538 6.723 -7.709 1.00 92.81 262 LEU A CA 1
ATOM 2053 C C . LEU A 1 262 ? 8.660 5.379 -8.432 1.00 92.81 262 LEU A C 1
ATOM 2055 O O . LEU A 1 262 ? 9.592 4.608 -8.183 1.00 92.81 262 LEU A O 1
ATOM 2059 N N . LYS A 1 263 ? 7.730 5.106 -9.344 1.00 90.12 263 LYS A N 1
ATOM 2060 C CA . LYS A 1 263 ? 7.695 3.895 -10.166 1.00 90.12 263 LYS A CA 1
ATOM 2061 C C . LYS A 1 263 ? 7.599 4.283 -11.634 1.00 90.12 263 LYS A C 1
ATOM 2063 O O . LYS A 1 263 ? 6.807 5.139 -12.005 1.00 90.12 263 LYS A O 1
ATOM 2068 N N . SER A 1 264 ? 8.425 3.652 -12.460 1.00 87.06 264 SER A N 1
ATOM 2069 C CA . SER A 1 264 ? 8.362 3.790 -13.914 1.00 87.06 264 SER A CA 1
ATOM 2070 C C . SER A 1 264 ? 7.395 2.753 -14.489 1.00 87.06 264 SER A C 1
ATOM 2072 O O . SER A 1 264 ? 7.478 1.568 -14.159 1.00 87.06 264 SER A O 1
ATOM 2074 N N . ASN A 1 265 ? 6.492 3.206 -15.353 1.00 80.19 265 ASN A N 1
ATOM 2075 C CA . ASN A 1 265 ? 5.509 2.401 -16.074 1.00 80.19 265 ASN A CA 1
ATOM 2076 C C . ASN A 1 265 ? 6.084 1.777 -17.360 1.00 80.19 265 ASN A C 1
ATOM 2078 O O . ASN A 1 265 ? 5.470 0.875 -17.923 1.00 80.19 265 ASN A O 1
ATOM 2082 N N . SER A 1 266 ? 7.245 2.242 -17.838 1.00 73.19 266 SER A N 1
ATOM 2083 C CA . SER A 1 266 ? 7.810 1.902 -19.155 1.00 73.19 266 SER A CA 1
ATOM 2084 C C . SER A 1 266 ? 8.757 0.691 -19.161 1.00 73.19 266 SER A C 1
ATOM 2086 O O . SER A 1 266 ? 9.502 0.484 -20.118 1.00 73.19 266 SER A O 1
ATOM 2088 N N . GLN A 1 267 ? 8.751 -0.154 -18.126 1.00 62.78 267 GLN A N 1
ATOM 2089 C CA . GLN A 1 267 ? 9.713 -1.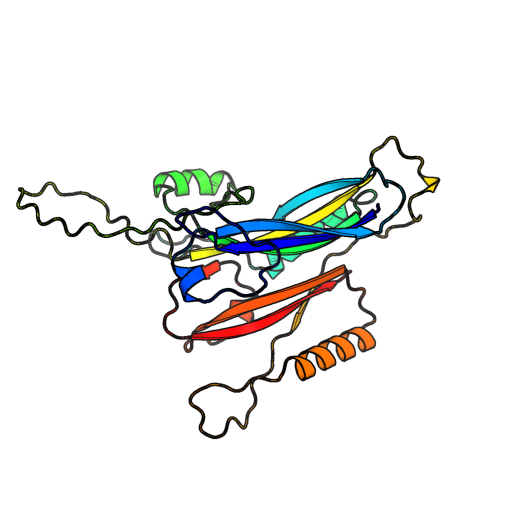257 -18.047 1.00 62.78 267 GLN A CA 1
ATOM 2090 C C . GLN A 1 267 ? 9.343 -2.429 -18.965 1.00 62.78 267 GLN A C 1
ATOM 2092 O O . GLN A 1 267 ? 8.471 -3.236 -18.661 1.00 62.78 267 GLN A O 1
ATOM 2097 N N . VAL A 1 268 ? 10.067 -2.531 -20.083 1.00 61.03 268 VAL A N 1
ATOM 2098 C CA . VAL A 1 268 ? 9.978 -3.641 -21.050 1.00 61.03 268 VAL A CA 1
ATOM 2099 C C . VAL A 1 268 ? 10.872 -4.827 -20.643 1.00 61.03 268 VAL A C 1
ATOM 2101 O O . VAL A 1 268 ? 10.668 -5.938 -21.117 1.00 61.03 268 VAL A O 1
ATOM 2104 N N . LEU A 1 269 ? 11.848 -4.630 -19.743 1.00 72.06 269 LEU A N 1
ATOM 2105 C CA . LEU A 1 269 ? 12.848 -5.645 -19.380 1.00 72.06 269 LEU A CA 1
ATOM 2106 C C . LEU A 1 269 ? 13.130 -5.651 -17.864 1.00 72.06 269 LEU A C 1
ATOM 2108 O O . LEU A 1 269 ? 14.055 -4.998 -17.376 1.00 72.06 269 LEU A O 1
ATOM 2112 N N . GLY A 1 270 ? 12.332 -6.409 -17.116 1.00 80.75 270 GLY A N 1
ATOM 2113 C CA . GLY A 1 270 ? 12.512 -6.649 -15.683 1.00 80.75 270 GLY A CA 1
ATOM 2114 C C . GLY A 1 270 ? 11.766 -7.902 -15.228 1.00 80.75 270 GLY A C 1
ATOM 2115 O O . GLY A 1 270 ? 11.094 -8.554 -16.027 1.00 80.75 270 GLY A O 1
ATOM 2116 N N . HIS A 1 271 ? 11.886 -8.242 -13.947 1.00 84.94 271 HIS A N 1
ATOM 2117 C CA . HIS A 1 271 ? 11.055 -9.270 -13.316 1.00 84.94 271 HIS A CA 1
ATOM 2118 C C . HIS A 1 271 ? 10.172 -8.644 -12.237 1.00 84.94 271 HIS A C 1
ATOM 2120 O O . HIS A 1 271 ? 10.558 -7.683 -11.569 1.00 84.94 271 HIS A O 1
ATOM 2126 N N . TYR A 1 272 ? 8.978 -9.207 -12.071 1.00 89.25 272 TYR A N 1
ATOM 2127 C CA . TYR A 1 272 ? 8.028 -8.787 -11.053 1.00 89.25 272 TYR A CA 1
ATOM 2128 C C . TYR A 1 272 ? 8.210 -9.627 -9.797 1.00 89.25 272 TYR A C 1
ATOM 2130 O O . TYR A 1 272 ? 8.345 -10.849 -9.868 1.00 89.25 272 TYR A O 1
ATOM 2138 N N . LEU A 1 273 ? 8.200 -8.970 -8.643 1.00 91.56 273 LEU A N 1
ATOM 2139 C CA . LEU A 1 273 ? 8.312 -9.629 -7.353 1.00 91.56 273 LEU A CA 1
ATOM 2140 C C . LEU A 1 273 ? 7.137 -9.236 -6.470 1.00 91.56 273 LEU A C 1
ATOM 2142 O O . LEU A 1 273 ? 6.871 -8.054 -6.257 1.00 91.56 273 LEU A O 1
ATOM 2146 N N . THR A 1 274 ? 6.452 -10.242 -5.937 1.00 94.00 274 THR A N 1
ATOM 2147 C CA . THR A 1 274 ? 5.426 -10.038 -4.914 1.00 94.00 274 THR A CA 1
ATOM 2148 C C . THR A 1 274 ? 6.110 -9.890 -3.562 1.00 94.00 274 THR A C 1
ATOM 2150 O O . THR A 1 274 ? 6.830 -10.790 -3.134 1.00 94.00 274 THR A O 1
ATOM 2153 N N . ILE A 1 275 ? 5.901 -8.762 -2.893 1.00 96.56 275 ILE A N 1
ATOM 2154 C CA . ILE A 1 275 ? 6.416 -8.488 -1.549 1.00 96.56 275 ILE A CA 1
ATOM 2155 C C . ILE A 1 275 ? 5.257 -8.337 -0.564 1.00 96.56 275 ILE A C 1
ATOM 2157 O O . ILE A 1 275 ? 4.139 -7.984 -0.948 1.00 96.56 275 ILE A O 1
ATOM 2161 N N . TYR A 1 276 ? 5.549 -8.549 0.717 1.00 97.81 276 TYR A N 1
ATOM 2162 C CA . TYR A 1 276 ? 4.579 -8.400 1.799 1.00 97.81 276 TYR A CA 1
ATOM 2163 C C . TYR A 1 276 ? 5.001 -7.257 2.711 1.00 97.81 276 TYR A C 1
ATOM 2165 O O . TYR A 1 276 ? 6.135 -7.230 3.196 1.00 97.81 276 TYR A O 1
ATOM 2173 N N . ARG A 1 277 ? 4.094 -6.317 2.956 1.00 97.62 277 ARG A N 1
ATOM 2174 C CA . ARG A 1 277 ? 4.276 -5.208 3.895 1.00 97.62 277 ARG A CA 1
ATOM 2175 C C . ARG A 1 277 ? 3.402 -5.473 5.107 1.00 97.62 277 ARG A C 1
ATOM 2177 O O . ARG A 1 277 ? 2.184 -5.518 4.988 1.00 97.62 277 ARG A O 1
ATOM 2184 N N . ILE A 1 278 ? 4.026 -5.683 6.259 1.00 98.06 278 ILE A N 1
ATOM 2185 C CA . ILE A 1 278 ? 3.327 -5.898 7.525 1.00 98.06 278 ILE A CA 1
ATOM 2186 C C . ILE A 1 278 ? 3.438 -4.610 8.330 1.00 98.06 278 ILE A C 1
ATOM 2188 O O . ILE A 1 278 ? 4.541 -4.225 8.718 1.00 98.06 278 ILE A O 1
ATOM 2192 N N . TYR A 1 279 ? 2.312 -3.938 8.543 1.00 97.88 279 TYR A N 1
ATOM 2193 C CA . TYR A 1 279 ? 2.218 -2.726 9.346 1.00 97.88 279 TYR A CA 1
ATOM 2194 C C . TYR A 1 279 ? 1.992 -3.093 10.809 1.00 97.88 279 TYR A C 1
ATOM 2196 O O . TYR A 1 279 ? 1.141 -3.931 11.120 1.00 97.88 279 TYR A O 1
ATOM 2204 N N . LEU A 1 280 ? 2.774 -2.490 11.693 1.00 97.19 280 LEU A N 1
ATOM 2205 C CA . LEU A 1 280 ? 2.926 -2.900 13.086 1.00 97.19 280 LEU A CA 1
ATOM 2206 C C . LEU A 1 280 ? 2.745 -1.707 14.020 1.00 97.19 280 LEU A C 1
ATOM 2208 O O . LEU A 1 280 ? 2.977 -0.579 13.588 1.00 97.19 280 LEU A O 1
ATOM 2212 N N . ASP A 1 281 ? 2.355 -1.994 15.259 1.00 93.06 281 ASP A N 1
ATOM 2213 C CA . ASP A 1 281 ? 2.389 -1.077 16.409 1.00 93.06 281 ASP A CA 1
ATOM 2214 C C . ASP A 1 281 ? 3.735 -1.217 17.142 1.00 93.06 281 ASP A C 1
ATOM 2216 O O . ASP A 1 281 ? 4.078 -2.381 17.472 1.00 93.06 281 ASP A O 1
#

Sequence (281 aa):
GRVLSVETVPIPVECNNWSVDTEQSYWSDEHQKNNNMVFILRIYFEYGNTTREQLEIIDFIPRVQIWDAPLAVPIYESFSSLLKRSSDWLRDQAPGLRFLSCTTVDAPIDYAFNAESIKENLNSNQSSIDSRKMFYSKNNSTSATGATTGPSTPDKVNPLLTNEFSLKFLRLAVARPQEACPESHFPPNRDSVILNCKIFVPTKLANALNTNAPDYETVSTSKRKIEAWLMATGAKILSAETTVISIPFSSSSIATTVDSCLKSNSQVLGHYLTIYRIYLD

Mean predicted aligned error: 7.89 Å

Secondary structure (DSSP, 8-state):
--EEEEEEEEEEE-TTT----SS-----HHHHHHSEEEEEEEEEE-SSS---EEEEEEEEPPPEEE--STTSPPEEPPHHHHHHHHHHHHHHTTTT-EEEEEEEEEEE--TTS-HHHHHHHHHHT--SS-TT--EE--------------PPPS-----TTTTSEEEEEEEEEEEEE-TTS-GGGSPS--PPP--EEEEE-PPBPTT--S-SS--B--HHHHHHHHHHHHHHHT--EEEEEEEEEEEETT-S-HHHHHH-SEEES--SSEEEEEEEEEEE-

Organism: NCBI:txid334625